Protein AF-A0A3D5ZDQ2-F1 (afdb_monomer_lite)

Secondary structure (DSSP, 8-state):
------------------PPP-SSSTTS--BSS---STT-GGGBTTEESTT-SS--PEEEETT--TTSBSSB-SSEE---SSSSEEEE--SSPSTT------EEEE-SSPPPTT-EEEEEEEE---EE-TT-S----BSSEEEEEESS-----TTSPP----SEE-SSPB--SSPEEEEEEEE-SS---EEEEEE---

pLDDT: mean 91.72, std 12.57, range [41.72, 98.81]

Radius of gyration: 21.07 Å; chains: 1; bounding box: 60×60×70 Å

Sequence (198 aa):
MKTTLLILVAIFSTLIGFGQNLIPNPSFELYSALPNDLGQFALCDQWTNCSSSDSDPDFYHTNASLLGDLPITSVAEVFPYSGNALMGFVAAGKNGSNYREYLSVKLSSPTIPGSKYNVSFNITNGEVYNYSLSGLGVSQLGVCLSNTQLTQTSNEPISATPYFESFEVIYDKGWEKVSFSFIANSSLEWLTLGVFND

Structure (mmCIF, N/CA/C/O backbone):
data_AF-A0A3D5ZDQ2-F1
#
_entry.id   AF-A0A3D5ZDQ2-F1
#
loop_
_atom_site.group_PDB
_atom_site.id
_atom_site.type_symbol
_atom_site.label_atom_id
_atom_site.label_alt_id
_atom_site.label_comp_id
_atom_site.label_asym_id
_atom_site.label_entity_id
_atom_site.label_seq_id
_atom_site.pdbx_PDB_ins_code
_atom_site.Cartn_x
_atom_site.Cartn_y
_atom_site.Cartn_z
_atom_site.occupancy
_atom_site.B_iso_or_equiv
_atom_site.auth_seq_id
_atom_site.auth_comp_id
_atom_site.auth_asym_id
_atom_site.auth_atom_id
_atom_site.pdbx_PDB_model_num
ATOM 1 N N . MET A 1 1 ? -37.728 -40.937 50.884 1.00 48.47 1 MET A N 1
ATOM 2 C CA . MET A 1 1 ? -37.556 -39.735 50.037 1.00 48.47 1 MET A CA 1
ATOM 3 C C . MET A 1 1 ? -36.169 -39.819 49.424 1.00 48.47 1 MET A C 1
ATOM 5 O O . MET A 1 1 ? -35.220 -39.977 50.178 1.00 48.47 1 MET A O 1
ATOM 9 N N . LYS A 1 2 ? -36.051 -39.873 48.092 1.00 41.72 2 LYS A N 1
ATOM 10 C CA . LYS A 1 2 ? -34.755 -39.977 47.403 1.00 41.72 2 LYS A CA 1
ATOM 11 C C . LYS A 1 2 ? -34.319 -38.567 47.007 1.00 41.72 2 LYS A C 1
ATOM 13 O O . LYS A 1 2 ? -35.023 -37.920 46.240 1.00 41.72 2 LYS A O 1
ATOM 18 N N . THR A 1 3 ? -33.214 -38.093 47.569 1.00 49.41 3 THR A N 1
ATOM 19 C CA . THR A 1 3 ? -32.635 -36.782 47.259 1.00 49.41 3 THR A CA 1
ATOM 20 C C . THR A 1 3 ? -31.614 -36.977 46.144 1.00 49.41 3 THR A C 1
ATOM 22 O O . THR A 1 3 ? -30.586 -37.614 46.361 1.00 49.41 3 THR A O 1
ATOM 25 N N . THR A 1 4 ? -31.912 -36.493 44.940 1.00 60.75 4 THR A N 1
ATOM 26 C CA . THR A 1 4 ? -30.997 -36.579 43.793 1.00 60.75 4 THR A CA 1
ATOM 27 C C . THR A 1 4 ? -30.163 -35.303 43.730 1.00 60.75 4 THR A C 1
ATOM 29 O O . THR A 1 4 ? -30.718 -34.214 43.600 1.00 60.75 4 THR A O 1
ATOM 32 N N . LEU A 1 5 ? -28.839 -35.433 43.835 1.00 53.88 5 LEU A N 1
ATOM 33 C CA . LEU A 1 5 ? -27.886 -34.330 43.705 1.00 53.88 5 LEU A CA 1
ATOM 34 C C . LEU A 1 5 ? -27.500 -34.167 42.226 1.00 53.88 5 LEU A C 1
ATOM 36 O O . LEU A 1 5 ? -26.962 -35.097 41.628 1.00 53.88 5 LEU A O 1
ATOM 40 N N . LEU A 1 6 ? -27.786 -33.003 41.639 1.00 56.19 6 LEU A N 1
ATOM 41 C CA . LEU A 1 6 ? -27.423 -32.672 40.260 1.00 56.19 6 LEU A CA 1
ATOM 42 C C . LEU A 1 6 ? -26.081 -31.921 40.262 1.00 56.19 6 LEU A C 1
ATOM 44 O O . LEU A 1 6 ? -25.999 -30.809 40.778 1.00 56.19 6 LEU A O 1
ATOM 48 N N . ILE A 1 7 ? -25.029 -32.521 39.703 1.00 63.62 7 ILE A N 1
ATOM 49 C CA . ILE A 1 7 ? -23.739 -31.850 39.489 1.00 63.62 7 ILE A CA 1
ATOM 50 C C . ILE A 1 7 ? -23.764 -31.238 38.088 1.00 63.62 7 ILE A C 1
ATOM 52 O O . ILE A 1 7 ? -23.785 -31.958 37.091 1.00 63.62 7 ILE A O 1
ATOM 56 N N . LEU A 1 8 ? -23.775 -29.906 38.015 1.00 59.66 8 LEU A N 1
ATOM 57 C CA . LEU A 1 8 ? -23.610 -29.170 36.765 1.00 59.66 8 LEU A CA 1
ATOM 58 C C . LEU A 1 8 ? -22.116 -29.179 36.403 1.00 59.66 8 LEU A C 1
ATOM 60 O O . LEU A 1 8 ? -21.320 -28.443 36.984 1.00 59.66 8 LEU A O 1
ATOM 64 N N . VAL A 1 9 ? -21.714 -30.047 35.475 1.00 60.41 9 VAL A N 1
ATOM 65 C CA . VAL A 1 9 ? -20.352 -30.042 34.925 1.00 60.41 9 VAL A CA 1
ATOM 66 C C . VAL A 1 9 ? -20.264 -28.904 33.908 1.00 60.41 9 VAL A C 1
ATOM 68 O O . VAL A 1 9 ? -20.755 -29.023 32.788 1.00 60.41 9 VAL A O 1
ATOM 71 N N . ALA A 1 10 ? -19.665 -27.781 34.305 1.00 60.72 10 ALA A N 1
ATOM 72 C CA . ALA A 1 10 ? -19.329 -26.697 33.389 1.00 60.72 10 ALA A CA 1
ATOM 73 C C . ALA A 1 10 ? -18.101 -27.106 32.561 1.00 60.72 10 ALA A C 1
ATOM 75 O O . ALA A 1 10 ? -16.968 -27.073 33.040 1.00 60.72 10 ALA A O 1
ATOM 76 N N . ILE A 1 11 ? -18.332 -27.528 31.318 1.00 56.72 11 ILE A N 1
ATOM 77 C CA . ILE A 1 11 ? -17.269 -27.789 30.346 1.00 56.72 11 ILE A CA 1
ATOM 78 C C . ILE A 1 11 ? -16.742 -26.428 29.879 1.00 56.72 11 ILE A C 1
ATOM 80 O O . ILE A 1 11 ? -17.329 -25.791 29.008 1.00 56.72 11 ILE A O 1
ATOM 84 N N . PHE A 1 12 ? -15.640 -25.962 30.470 1.00 55.62 12 PHE A N 1
ATOM 85 C CA . PHE A 1 12 ? -14.870 -24.846 29.921 1.00 55.62 12 PHE A CA 1
ATOM 86 C C . PHE A 1 12 ? -14.108 -25.345 28.689 1.00 55.62 12 PHE A C 1
ATOM 88 O O . PHE A 1 12 ? -12.962 -25.780 28.773 1.00 55.62 12 PHE A O 1
ATOM 95 N N . SER A 1 13 ? -14.760 -25.319 27.527 1.00 53.47 13 SER A N 1
ATOM 96 C CA . SER A 1 13 ? -14.070 -25.466 26.250 1.00 53.47 13 SER A CA 1
ATOM 97 C C . SER A 1 13 ? -13.231 -24.211 26.013 1.00 53.47 13 SER A C 1
ATOM 99 O O . SER A 1 13 ? -13.772 -23.149 25.703 1.00 53.47 13 SER A O 1
ATOM 101 N N . THR A 1 14 ? -11.911 -24.315 26.157 1.00 51.81 14 THR A N 1
ATOM 102 C CA . THR A 1 14 ? -10.983 -23.301 25.647 1.00 51.81 14 THR A CA 1
ATOM 103 C C . THR A 1 14 ? -11.070 -23.312 24.123 1.00 51.81 14 THR A C 1
ATOM 105 O O . THR A 1 14 ? -10.395 -24.096 23.456 1.00 51.81 14 THR A O 1
ATOM 108 N N . LEU A 1 15 ? -11.950 -22.483 23.563 1.00 52.59 15 LEU A N 1
ATOM 109 C CA . LEU A 1 15 ? -11.980 -22.207 22.133 1.00 52.59 15 LEU A CA 1
ATOM 110 C C . LEU A 1 15 ? -10.695 -21.451 21.794 1.00 52.59 15 LEU A C 1
ATOM 112 O O . LEU A 1 15 ? -10.588 -20.249 22.030 1.00 52.59 15 LEU A O 1
ATOM 116 N N . ILE A 1 16 ? -9.703 -22.163 21.263 1.00 53.31 16 ILE A N 1
ATOM 117 C CA . ILE A 1 16 ? -8.589 -21.529 20.561 1.00 53.31 16 ILE A CA 1
ATOM 118 C C . ILE A 1 16 ? -9.182 -21.019 19.246 1.00 53.31 16 ILE A C 1
ATOM 120 O O . ILE A 1 16 ? -9.290 -21.752 18.267 1.00 53.31 16 ILE A O 1
ATOM 124 N N . GLY A 1 17 ? -9.680 -19.784 19.261 1.00 52.91 17 GLY A N 1
ATOM 125 C CA . GLY A 1 17 ? -10.165 -19.122 18.061 1.00 52.91 17 GLY A CA 1
ATOM 126 C C . GLY A 1 17 ? -8.980 -18.751 17.178 1.00 52.91 17 GLY A C 1
ATOM 127 O O . GLY A 1 17 ? -8.193 -17.880 17.541 1.00 52.91 17 GLY A O 1
ATOM 128 N N . PHE A 1 18 ? -8.852 -19.389 16.015 1.00 59.25 18 PHE A N 1
ATOM 129 C CA . PHE A 1 18 ? -8.037 -18.836 14.939 1.00 59.25 18 PHE A CA 1
ATOM 130 C C . PHE A 1 18 ? -8.755 -17.587 14.424 1.00 59.25 18 PHE A C 1
ATOM 132 O O . PHE A 1 18 ? -9.838 -17.681 13.846 1.00 59.25 18 PHE A O 1
ATOM 139 N N . GLY A 1 19 ? -8.194 -16.409 14.696 1.00 66.19 19 GLY A N 1
ATOM 140 C CA . GLY A 1 19 ? -8.704 -15.166 14.127 1.00 66.19 19 GLY A CA 1
ATOM 141 C C . GLY A 1 19 ? -8.610 -15.217 12.602 1.00 66.19 19 GLY A C 1
ATOM 142 O O . GLY A 1 19 ? -7.575 -15.606 12.062 1.00 66.19 19 GLY A O 1
ATOM 143 N N . GLN A 1 20 ? -9.689 -14.847 11.912 1.00 83.62 20 GLN A N 1
ATOM 144 C CA . GLN A 1 20 ? -9.670 -14.684 10.458 1.00 83.62 20 GLN A CA 1
ATOM 145 C C . GLN A 1 20 ? -8.813 -13.464 10.104 1.00 83.62 20 GLN A C 1
ATOM 147 O O . GLN A 1 20 ? -8.843 -12.460 10.821 1.00 83.62 20 GLN A O 1
ATOM 152 N N . ASN A 1 21 ? -8.044 -13.546 9.014 1.00 93.44 21 ASN A N 1
ATOM 153 C CA . ASN A 1 21 ? -7.336 -12.376 8.506 1.00 93.44 21 ASN A CA 1
ATOM 154 C C . ASN A 1 21 ? -8.372 -11.343 8.049 1.00 93.44 21 ASN A C 1
ATOM 156 O O . ASN A 1 21 ? -9.194 -11.641 7.185 1.00 93.44 21 ASN A O 1
ATOM 160 N N . LEU A 1 22 ? -8.339 -10.157 8.655 1.00 97.19 22 LEU A N 1
ATOM 161 C CA . LEU A 1 22 ? -9.263 -9.076 8.323 1.00 97.19 22 LEU A CA 1
ATOM 162 C C . LEU A 1 22 ? -8.831 -8.286 7.086 1.00 97.19 22 LEU A C 1
ATOM 164 O O . LEU A 1 22 ? -9.624 -7.495 6.586 1.00 97.19 22 LEU A O 1
ATOM 168 N N . ILE A 1 23 ? -7.598 -8.474 6.608 1.00 97.88 23 ILE A N 1
ATOM 169 C CA . ILE A 1 23 ? -7.097 -7.839 5.391 1.00 97.88 23 ILE A CA 1
ATOM 170 C C . ILE A 1 23 ? -7.548 -8.669 4.191 1.00 97.88 23 ILE A C 1
ATOM 172 O O . ILE A 1 23 ? -7.076 -9.801 4.026 1.00 97.88 23 ILE A O 1
ATOM 176 N N . PRO A 1 24 ? -8.457 -8.147 3.356 1.00 97.75 24 PRO A N 1
ATOM 177 C CA . PRO A 1 24 ? -8.789 -8.793 2.104 1.00 97.75 24 PRO A CA 1
ATOM 178 C C . PRO A 1 24 ? -7.654 -8.568 1.089 1.00 97.75 24 PRO A C 1
ATOM 180 O O . PRO A 1 24 ? -6.899 -7.604 1.198 1.00 97.75 24 PRO A O 1
ATOM 183 N N . ASN A 1 25 ? -7.501 -9.496 0.141 1.00 98.06 25 ASN A N 1
ATOM 184 C CA . ASN A 1 25 ? -6.421 -9.492 -0.855 1.00 98.06 25 ASN A CA 1
ATOM 185 C C . ASN A 1 25 ? -5.021 -9.145 -0.279 1.00 98.06 25 ASN A C 1
ATOM 187 O O . ASN A 1 25 ? -4.357 -8.228 -0.765 1.00 98.06 25 ASN A O 1
ATOM 191 N N . PRO A 1 26 ? -4.549 -9.842 0.778 1.00 97.38 26 PRO A N 1
ATOM 192 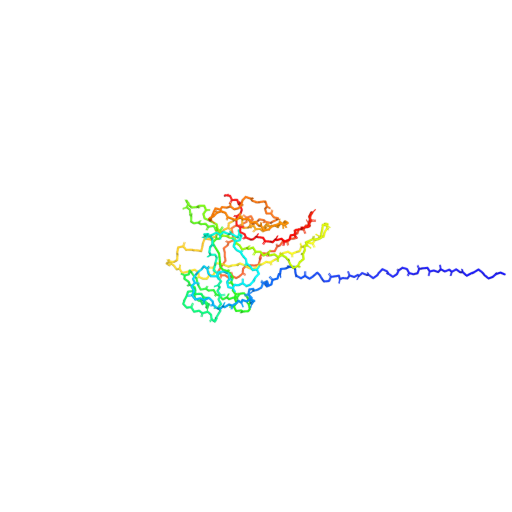C CA . PRO A 1 26 ? -3.356 -9.437 1.532 1.00 97.38 26 PRO A CA 1
ATOM 193 C C . PRO A 1 26 ? -2.035 -9.603 0.764 1.00 97.38 26 PRO A C 1
ATOM 195 O O . PRO A 1 26 ? -1.006 -9.125 1.230 1.00 97.38 26 PRO A O 1
ATOM 198 N N . SER A 1 27 ? -2.053 -10.313 -0.367 1.00 97.75 27 SER A N 1
ATOM 199 C CA . SER A 1 27 ? -0.905 -10.526 -1.254 1.00 97.75 27 SER A CA 1
ATOM 200 C C . SER A 1 27 ? -1.094 -9.897 -2.637 1.00 97.75 27 SER A C 1
ATOM 202 O O . SER A 1 27 ? -0.304 -10.182 -3.524 1.00 97.75 27 SER A O 1
ATOM 204 N N . PHE A 1 28 ? -2.133 -9.074 -2.831 1.00 98.62 28 PHE A N 1
ATOM 205 C CA . PHE A 1 28 ? -2.390 -8.335 -4.078 1.00 98.62 28 PHE A CA 1
ATOM 206 C C . PHE A 1 28 ? -2.663 -9.203 -5.326 1.00 98.62 28 PHE A C 1
ATOM 208 O O . PHE A 1 28 ? -2.586 -8.727 -6.452 1.00 98.62 28 PHE A O 1
ATOM 215 N N . GLU A 1 29 ? -3.013 -10.478 -5.145 1.00 98.69 29 GLU A N 1
ATOM 216 C CA . GLU A 1 29 ? -3.236 -11.430 -6.246 1.00 98.69 29 GLU A CA 1
ATOM 217 C C . GLU A 1 29 ? -4.638 -11.333 -6.866 1.00 98.69 29 GLU A C 1
ATOM 219 O O . GLU A 1 29 ? -4.894 -11.930 -7.910 1.00 98.69 29 GLU A O 1
ATOM 224 N N . LEU A 1 30 ? -5.569 -10.620 -6.226 1.00 98.56 30 LEU A N 1
ATOM 225 C CA . LEU A 1 30 ? -6.868 -10.298 -6.811 1.00 98.56 30 LEU A CA 1
ATOM 226 C C . LEU A 1 30 ? -6.770 -8.961 -7.557 1.00 98.56 30 LEU A C 1
ATOM 228 O O . LEU A 1 30 ? -6.500 -7.926 -6.948 1.00 98.56 30 LEU A O 1
ATOM 232 N N . TYR A 1 31 ? -6.982 -8.995 -8.869 1.00 98.62 31 TYR A N 1
ATOM 233 C CA . TYR A 1 31 ? -6.860 -7.838 -9.750 1.00 98.62 31 TYR A CA 1
ATOM 234 C C . TYR A 1 31 ? -7.827 -7.931 -10.933 1.00 98.62 31 TYR A C 1
ATOM 236 O O . TYR A 1 31 ? -8.259 -9.017 -11.331 1.00 98.62 31 TYR A O 1
ATOM 244 N N . SER A 1 32 ? -8.127 -6.779 -11.530 1.00 98.50 32 SER A N 1
ATOM 245 C CA . SER A 1 32 ? -9.049 -6.647 -12.664 1.00 98.50 32 SER A CA 1
ATOM 246 C C . SER A 1 32 ? -8.355 -6.684 -14.031 1.00 98.50 32 SER A C 1
ATOM 248 O O . SER A 1 32 ? -8.956 -7.119 -15.016 1.00 98.50 32 SER A O 1
ATOM 250 N N . ALA A 1 33 ? -7.088 -6.269 -14.102 1.00 98.44 33 ALA A N 1
ATOM 251 C CA . ALA A 1 33 ? -6.231 -6.385 -15.281 1.00 98.44 33 ALA A CA 1
ATOM 252 C C . ALA A 1 33 ? -4.744 -6.378 -14.889 1.00 98.44 33 ALA A C 1
ATOM 254 O O . ALA A 1 33 ? -4.387 -6.015 -13.770 1.00 98.44 33 ALA A O 1
ATOM 255 N N . LEU A 1 34 ? -3.880 -6.773 -15.825 1.00 98.50 34 LEU A N 1
ATOM 256 C CA . LEU A 1 34 ? -2.431 -6.680 -15.659 1.00 98.50 34 LEU A CA 1
ATOM 257 C C . LEU A 1 34 ? -1.954 -5.259 -15.998 1.00 98.50 34 LEU A C 1
ATOM 259 O O . LEU A 1 34 ? -2.372 -4.733 -17.036 1.00 98.50 34 LEU A O 1
ATOM 263 N N . PRO A 1 35 ? -1.087 -4.651 -15.169 1.00 98.06 35 PRO A N 1
ATOM 264 C CA . PRO A 1 35 ? -0.587 -3.309 -15.415 1.00 98.06 35 PRO A CA 1
ATOM 265 C C . PRO A 1 35 ? 0.326 -3.264 -16.646 1.00 98.06 35 PRO A C 1
ATOM 267 O O . PRO A 1 35 ? 0.980 -4.240 -17.028 1.00 98.06 35 PRO A O 1
ATOM 270 N N . ASN A 1 36 ? 0.344 -2.114 -17.302 1.00 96.81 36 ASN A N 1
ATOM 271 C CA . ASN A 1 36 ? 1.228 -1.808 -18.422 1.00 96.81 36 ASN A CA 1
ATOM 272 C C . ASN A 1 36 ? 1.877 -0.421 -18.312 1.00 96.81 36 ASN A C 1
ATOM 274 O O . ASN A 1 36 ? 2.570 -0.001 -19.234 1.00 96.81 36 ASN A O 1
ATOM 278 N N . ASP A 1 37 ? 1.654 0.283 -17.207 1.00 96.94 37 ASP A N 1
ATOM 279 C CA . ASP A 1 37 ? 2.244 1.581 -16.907 1.00 96.94 37 ASP A CA 1
ATOM 280 C C . ASP A 1 37 ? 2.348 1.755 -15.384 1.00 96.94 37 ASP A C 1
ATOM 282 O O . ASP A 1 37 ? 1.763 0.976 -14.624 1.00 96.94 37 ASP A O 1
ATOM 286 N N . LEU A 1 38 ? 3.078 2.780 -14.952 1.00 95.75 38 LEU A N 1
ATOM 287 C CA . LEU A 1 38 ? 3.139 3.207 -13.554 1.00 95.75 38 LEU A CA 1
ATOM 288 C C . LEU A 1 38 ? 1.814 3.856 -13.120 1.00 95.75 38 LEU A C 1
ATOM 290 O O . LEU A 1 38 ? 0.985 4.246 -13.946 1.00 95.75 38 LEU A O 1
ATOM 294 N N . GLY A 1 39 ? 1.584 3.945 -11.814 1.00 97.19 39 GLY A N 1
ATOM 295 C CA . GLY A 1 39 ? 0.412 4.595 -11.229 1.00 97.19 39 GLY A CA 1
ATOM 296 C C . GLY A 1 39 ? -0.897 3.816 -11.345 1.00 97.19 39 GLY A C 1
ATOM 297 O O . GLY A 1 39 ? -1.975 4.329 -11.040 1.00 97.19 39 GLY A O 1
ATOM 298 N N . GLN A 1 40 ? -0.845 2.560 -11.791 1.00 98.12 40 GLN A N 1
ATOM 299 C CA . GLN A 1 40 ? -2.027 1.736 -12.050 1.00 98.12 40 GLN A CA 1
ATOM 300 C C . GLN A 1 40 ? -2.514 0.945 -10.818 1.00 98.12 40 GLN A C 1
ATOM 302 O O . GLN A 1 40 ? -3.077 -0.143 -10.970 1.00 98.12 40 GLN A O 1
ATOM 307 N N . PHE A 1 41 ? -2.359 1.479 -9.594 1.00 98.25 41 PHE A N 1
ATOM 308 C CA . PHE A 1 41 ? -2.805 0.820 -8.350 1.00 98.25 41 PHE A CA 1
ATOM 309 C C . PHE A 1 41 ? -4.254 0.325 -8.394 1.00 98.25 41 PHE A C 1
ATOM 311 O O . PHE A 1 41 ? -4.567 -0.713 -7.818 1.00 98.25 41 PHE A O 1
ATOM 318 N N . ALA A 1 42 ? -5.140 1.059 -9.075 1.00 98.12 42 ALA A N 1
ATOM 319 C CA . ALA A 1 42 ? -6.570 0.767 -9.128 1.00 98.12 42 ALA A CA 1
ATOM 320 C C . ALA A 1 42 ? -6.905 -0.547 -9.861 1.00 98.12 42 ALA A C 1
ATOM 322 O O . ALA A 1 42 ? -8.050 -0.993 -9.815 1.00 98.12 42 ALA A O 1
ATOM 323 N N . LEU A 1 43 ? -5.927 -1.169 -10.534 1.00 98.56 43 LEU A N 1
ATOM 324 C CA . LEU A 1 43 ? -6.073 -2.509 -11.100 1.00 98.56 43 LEU A CA 1
ATOM 325 C C . LEU A 1 43 ? -6.032 -3.610 -10.030 1.00 98.56 43 LEU A C 1
ATOM 327 O O . LEU A 1 43 ? -6.590 -4.681 -10.269 1.00 98.56 43 LEU A O 1
ATOM 331 N N . CYS A 1 44 ? -5.414 -3.353 -8.873 1.00 98.56 44 CYS A N 1
ATOM 332 C CA . CYS A 1 44 ? -5.413 -4.247 -7.718 1.00 98.56 44 CYS A CA 1
ATOM 333 C C . CYS A 1 44 ? -6.716 -4.085 -6.928 1.00 98.56 44 CYS A C 1
ATOM 335 O O . CYS A 1 44 ? -7.017 -3.014 -6.395 1.00 98.56 44 CYS A O 1
ATOM 337 N N . ASP A 1 45 ? -7.501 -5.155 -6.829 1.00 98.50 45 ASP A N 1
ATOM 338 C CA . ASP A 1 45 ? -8.812 -5.079 -6.200 1.00 98.50 45 ASP A CA 1
ATOM 339 C C . ASP A 1 45 ? -8.682 -4.857 -4.684 1.00 98.50 45 ASP A C 1
ATOM 341 O O . ASP A 1 45 ? -7.818 -5.429 -4.012 1.00 98.50 45 ASP A O 1
ATOM 345 N N . GLN A 1 46 ? -9.629 -4.091 -4.129 1.00 98.06 46 GLN A N 1
ATOM 346 C CA . GLN A 1 46 ? -9.825 -3.826 -2.690 1.00 98.06 46 GLN A CA 1
ATOM 347 C C . GLN A 1 46 ? -8.817 -2.867 -2.038 1.00 98.06 46 GLN A C 1
ATOM 349 O O . GLN A 1 46 ? -9.083 -2.390 -0.931 1.00 98.06 46 GLN A O 1
ATOM 354 N N . TRP A 1 47 ? -7.724 -2.539 -2.724 1.00 98.56 47 TRP A N 1
ATOM 355 C CA . TRP A 1 47 ? -6.742 -1.547 -2.291 1.00 98.56 47 TRP A CA 1
ATOM 356 C C . TRP A 1 47 ? -6.999 -0.183 -2.941 1.00 98.56 47 TRP A C 1
ATOM 358 O O . TRP A 1 47 ? -7.577 -0.074 -4.019 1.00 98.56 47 TRP A O 1
ATOM 368 N N . THR A 1 48 ? -6.619 0.891 -2.254 1.00 98.44 48 THR A N 1
ATOM 369 C CA . THR A 1 48 ? -6.858 2.274 -2.688 1.00 98.44 48 THR A CA 1
ATOM 370 C C . THR A 1 48 ? -5.769 3.211 -2.167 1.00 98.44 48 THR A C 1
ATOM 372 O O . THR A 1 48 ? -5.123 2.933 -1.159 1.00 98.44 48 THR A O 1
ATOM 375 N N . ASN A 1 49 ? -5.592 4.348 -2.834 1.00 98.12 49 ASN A N 1
ATOM 376 C CA . ASN A 1 49 ? -4.618 5.405 -2.553 1.00 98.12 49 ASN A CA 1
ATOM 377 C C . ASN A 1 49 ? -5.161 6.500 -1.603 1.00 98.12 49 ASN A C 1
ATOM 379 O O . ASN A 1 49 ? -4.873 7.684 -1.767 1.00 98.12 49 ASN A O 1
ATOM 383 N N . CYS A 1 50 ? -6.034 6.144 -0.653 1.00 97.94 50 CYS A N 1
ATOM 384 C CA . CYS A 1 50 ? -6.739 7.120 0.198 1.00 97.94 50 CYS A CA 1
ATOM 385 C C . CYS A 1 50 ? -7.550 8.170 -0.590 1.00 97.94 50 CYS A C 1
ATOM 387 O O . CYS A 1 50 ? -7.622 9.331 -0.187 1.00 97.94 50 CYS A O 1
ATOM 389 N N . SER A 1 51 ? -8.166 7.776 -1.709 1.00 96.50 51 SER A N 1
ATOM 390 C CA . SER A 1 51 ? -9.037 8.643 -2.522 1.00 96.50 51 SER A CA 1
ATOM 391 C C . SER A 1 51 ? -8.369 9.928 -3.035 1.00 96.50 51 SER A C 1
ATOM 393 O O . SER A 1 51 ? -9.065 10.907 -3.309 1.00 96.50 51 SER A O 1
ATOM 395 N N . SER A 1 52 ? -7.040 9.944 -3.161 1.00 97.50 52 SER A N 1
ATOM 396 C CA . SER A 1 52 ? -6.334 11.070 -3.775 1.00 97.50 52 SER A CA 1
ATOM 397 C C . SER A 1 52 ? -6.518 11.074 -5.294 1.00 97.50 52 SER A C 1
ATOM 399 O O . SER A 1 52 ? -6.597 10.021 -5.929 1.00 97.50 52 SER A O 1
ATOM 401 N N . SER A 1 53 ? -6.573 12.271 -5.877 1.00 95.94 53 SER A N 1
ATOM 402 C CA . SER A 1 53 ? -6.543 12.490 -7.327 1.00 95.94 53 SER A CA 1
ATOM 403 C C . SER A 1 53 ? -5.139 12.464 -7.929 1.00 95.94 53 SER A C 1
ATOM 405 O O . SER A 1 53 ? -5.027 12.319 -9.141 1.00 95.94 53 SER A O 1
ATOM 407 N N . ASP A 1 54 ? -4.100 12.635 -7.106 1.00 96.56 54 ASP A N 1
ATOM 408 C CA . ASP A 1 54 ? -2.719 12.867 -7.558 1.00 96.56 54 ASP A CA 1
ATOM 409 C C . ASP A 1 54 ? -1.722 11.824 -7.020 1.00 96.56 54 ASP A C 1
ATOM 411 O O . ASP A 1 54 ? -0.589 11.763 -7.478 1.00 96.56 54 ASP A O 1
ATOM 415 N N . SER A 1 55 ? -2.121 11.022 -6.028 1.00 96.81 55 SER A N 1
ATOM 416 C CA . SER A 1 55 ? -1.340 9.890 -5.512 1.00 96.81 55 SER A CA 1
ATOM 417 C C . SER A 1 55 ? -1.514 8.699 -6.435 1.00 96.81 55 SER A C 1
ATOM 419 O O . SER A 1 55 ? -2.645 8.276 -6.684 1.00 96.81 55 SER A O 1
ATOM 421 N N . ASP A 1 56 ? -0.421 8.151 -6.933 1.00 96.44 56 ASP A N 1
ATOM 422 C CA . ASP A 1 56 ? -0.411 7.124 -7.956 1.00 96.44 56 ASP A CA 1
ATOM 423 C C . ASP A 1 56 ? 0.539 5.979 -7.583 1.00 96.44 56 ASP A C 1
ATOM 425 O O . ASP A 1 56 ? 1.500 5.716 -8.302 1.00 96.44 56 ASP A O 1
ATOM 429 N N . PRO A 1 57 ? 0.234 5.218 -6.504 1.00 97.88 57 PRO A N 1
ATOM 430 C CA . PRO A 1 57 ? 0.983 4.010 -6.213 1.00 97.88 57 PRO A CA 1
ATOM 431 C C . PRO A 1 57 ? 0.994 3.054 -7.409 1.00 97.88 57 PRO A C 1
ATOM 433 O O . PRO A 1 57 ? 0.087 3.017 -8.251 1.00 97.88 57 PRO A O 1
ATOM 436 N N . ASP A 1 58 ? 2.001 2.201 -7.434 1.00 97.88 58 ASP A N 1
ATOM 437 C CA . ASP A 1 58 ? 2.203 1.255 -8.512 1.00 97.88 58 ASP A CA 1
ATOM 438 C C . ASP A 1 58 ? 1.683 -0.125 -8.125 1.00 97.88 58 ASP A C 1
ATOM 440 O O . ASP A 1 58 ? 2.000 -0.657 -7.058 1.00 97.88 58 ASP A O 1
ATOM 444 N N . PHE A 1 59 ? 0.937 -0.749 -9.030 1.00 98.56 59 PHE A N 1
ATOM 445 C CA . PHE A 1 59 ? 0.698 -2.185 -8.984 1.00 98.56 59 PHE A CA 1
ATOM 446 C C . PHE A 1 59 ? 1.661 -2.869 -9.951 1.00 98.56 59 PHE A C 1
ATOM 448 O O . PHE A 1 59 ? 1.735 -2.480 -11.115 1.00 98.56 59 PHE A O 1
ATOM 455 N N . TYR A 1 60 ? 2.371 -3.894 -9.482 1.00 98.62 60 TYR A N 1
ATOM 456 C CA . TYR A 1 60 ? 3.315 -4.666 -10.287 1.00 98.62 60 TYR A CA 1
ATOM 457 C C . TYR A 1 60 ? 2.926 -6.145 -10.318 1.00 98.62 60 TYR A C 1
ATOM 459 O O . TYR A 1 60 ? 2.435 -6.685 -9.323 1.00 98.62 60 TYR A O 1
ATOM 467 N N . HIS A 1 61 ? 3.193 -6.828 -11.437 1.00 98.56 61 HIS A N 1
ATOM 468 C CA . HIS A 1 61 ? 2.943 -8.268 -11.572 1.00 98.56 61 HIS A CA 1
ATOM 469 C C . HIS A 1 61 ? 3.959 -8.949 -12.501 1.00 98.56 61 HIS A C 1
ATOM 471 O O . HIS A 1 61 ? 4.347 -8.410 -13.530 1.00 98.56 61 HIS A O 1
ATOM 477 N N . THR A 1 62 ? 4.320 -10.205 -12.236 1.00 98.44 62 THR A N 1
ATOM 478 C CA . THR A 1 62 ? 5.216 -11.018 -13.099 1.00 98.44 62 THR A CA 1
ATOM 479 C C . THR A 1 62 ? 4.706 -11.281 -14.528 1.00 98.44 62 THR A C 1
ATOM 481 O O . THR A 1 62 ? 5.457 -11.768 -15.368 1.00 98.44 62 THR A O 1
ATOM 484 N N . ASN A 1 63 ? 3.435 -10.989 -14.822 1.00 97.94 63 ASN A N 1
ATOM 485 C CA . ASN A 1 63 ? 2.803 -11.164 -16.134 1.00 97.94 63 ASN A CA 1
ATOM 486 C C . ASN A 1 63 ? 2.400 -9.824 -16.762 1.00 97.94 63 ASN A C 1
ATOM 488 O O . ASN A 1 63 ? 1.797 -9.816 -17.834 1.00 97.94 63 ASN A O 1
ATOM 492 N N . ALA A 1 64 ? 2.691 -8.712 -16.087 1.00 97.81 64 ALA A N 1
ATOM 493 C CA . ALA A 1 64 ? 2.480 -7.377 -16.612 1.00 97.81 64 ALA A CA 1
ATOM 494 C C . ALA A 1 64 ? 3.432 -7.084 -17.781 1.00 97.81 64 ALA A C 1
ATOM 496 O O . ALA A 1 64 ? 4.161 -7.954 -18.264 1.00 97.81 64 ALA A O 1
ATOM 497 N N . SER A 1 65 ? 3.386 -5.856 -18.282 1.00 94.69 65 SER A N 1
ATOM 498 C CA . SER A 1 65 ? 4.228 -5.426 -19.398 1.00 94.69 65 SER A CA 1
ATOM 499 C C . SER A 1 65 ? 4.761 -4.013 -19.186 1.00 94.69 65 SER A C 1
ATOM 501 O O . SER A 1 65 ? 4.250 -3.269 -18.351 1.00 94.69 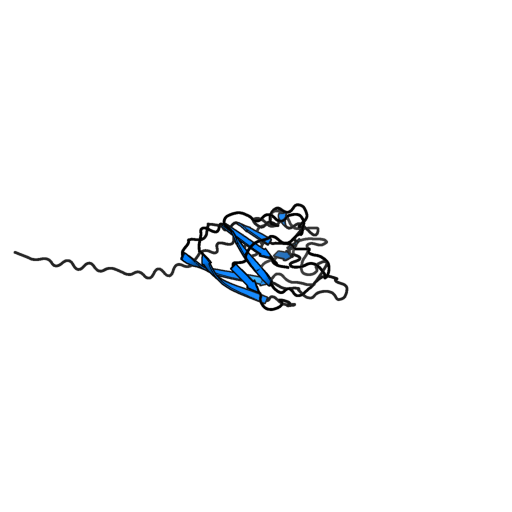65 SER A O 1
ATOM 503 N N . LEU A 1 66 ? 5.745 -3.633 -20.003 1.00 92.62 66 LEU A N 1
ATOM 504 C CA . LEU A 1 66 ? 6.318 -2.286 -20.078 1.00 92.62 66 LEU A CA 1
ATOM 505 C C . LEU A 1 66 ? 6.954 -1.804 -18.769 1.00 92.62 66 LEU A C 1
ATOM 507 O O . LEU A 1 66 ? 8.136 -2.045 -18.575 1.00 92.62 66 LEU A O 1
ATOM 511 N N . LEU A 1 67 ? 6.222 -1.041 -17.954 1.00 93.56 67 LEU A N 1
ATOM 512 C CA . LEU A 1 67 ? 6.731 -0.463 -16.707 1.00 93.56 67 LEU A CA 1
ATOM 513 C C . LEU A 1 67 ? 6.164 -1.148 -15.458 1.00 93.56 67 LEU A C 1
ATOM 515 O O . LEU A 1 67 ? 6.636 -0.863 -14.364 1.00 93.56 67 LEU A O 1
ATOM 519 N N . GLY A 1 68 ? 5.166 -2.025 -15.615 1.00 94.44 68 GLY A N 1
ATOM 520 C CA . GLY A 1 68 ? 4.508 -2.727 -14.508 1.00 94.44 68 GLY A CA 1
ATOM 521 C C . GLY A 1 68 ? 4.989 -4.166 -14.296 1.00 94.44 68 GLY A C 1
ATOM 522 O O . GLY A 1 68 ? 4.458 -4.858 -13.422 1.00 94.44 68 GLY A O 1
ATOM 523 N N . ASP A 1 69 ? 5.931 -4.659 -15.105 1.00 95.88 69 ASP A N 1
ATOM 524 C CA . ASP A 1 69 ? 6.436 -6.027 -15.008 1.00 95.88 69 ASP A CA 1
ATOM 525 C C . ASP A 1 69 ? 7.464 -6.220 -13.893 1.00 95.88 69 ASP A C 1
ATOM 527 O O . ASP A 1 69 ? 8.163 -5.314 -13.451 1.00 95.88 69 ASP A O 1
ATOM 531 N N . LEU A 1 70 ? 7.507 -7.453 -13.394 1.00 97.50 70 LEU A N 1
ATOM 532 C CA . LEU A 1 70 ? 8.481 -7.914 -12.413 1.00 97.50 70 LEU A CA 1
ATOM 533 C C . LEU A 1 70 ? 9.411 -8.942 -13.068 1.00 97.50 70 LEU A C 1
ATOM 535 O O . LEU A 1 70 ? 8.956 -9.726 -13.905 1.00 97.50 70 LEU A O 1
ATOM 539 N N . PRO A 1 71 ? 10.693 -9.004 -12.662 1.00 96.50 71 PRO A N 1
ATOM 540 C CA . PRO A 1 71 ? 11.263 -8.339 -11.487 1.00 96.50 71 PRO A CA 1
ATOM 541 C C . PRO A 1 71 ? 11.886 -6.962 -11.754 1.00 96.50 71 PRO A C 1
ATOM 543 O O . PRO A 1 71 ? 12.354 -6.325 -10.818 1.00 96.50 71 PRO A O 1
ATOM 546 N N . ILE A 1 72 ? 11.950 -6.510 -13.006 1.00 93.44 72 ILE A N 1
ATOM 547 C CA . ILE A 1 72 ? 12.648 -5.276 -13.385 1.00 93.44 72 ILE A CA 1
ATOM 548 C C . ILE A 1 72 ? 11.640 -4.134 -13.424 1.00 93.44 72 ILE A C 1
ATOM 550 O O . ILE A 1 72 ? 10.873 -4.023 -14.370 1.00 93.44 72 ILE A O 1
ATOM 554 N N . THR A 1 73 ? 11.677 -3.266 -12.418 1.00 91.62 73 THR A N 1
ATOM 555 C CA . THR A 1 73 ? 10.876 -2.033 -12.413 1.00 91.62 73 THR A CA 1
ATOM 556 C C . THR A 1 73 ? 11.692 -0.863 -12.968 1.00 91.62 73 THR A C 1
ATOM 558 O O . THR A 1 73 ? 12.877 -0.992 -13.276 1.00 91.62 73 THR A O 1
ATOM 561 N N . SER A 1 74 ? 11.096 0.326 -13.045 1.00 87.88 74 SER A N 1
ATOM 562 C CA . SER A 1 74 ? 11.822 1.555 -13.394 1.00 87.88 74 SER A CA 1
ATOM 563 C C . SER A 1 74 ? 12.837 2.000 -12.323 1.00 87.88 74 SER A C 1
ATOM 565 O O . SER A 1 74 ? 13.742 2.782 -12.626 1.00 87.88 74 SER A O 1
ATOM 567 N N . VAL A 1 75 ? 12.716 1.509 -11.080 1.00 90.50 75 VAL A N 1
ATOM 568 C CA . VAL A 1 75 ? 13.482 1.994 -9.916 1.00 90.50 75 VAL A CA 1
ATOM 569 C C . VAL A 1 75 ? 14.440 0.966 -9.311 1.00 90.50 75 VAL A C 1
ATOM 571 O O . VAL A 1 75 ? 15.488 1.360 -8.788 1.00 90.50 75 VAL A O 1
ATOM 574 N N . ALA A 1 76 ? 14.091 -0.320 -9.360 1.00 94.88 76 ALA A N 1
ATOM 575 C CA . ALA A 1 76 ? 14.812 -1.415 -8.713 1.00 94.88 76 ALA A CA 1
ATOM 576 C C . ALA A 1 76 ? 14.493 -2.777 -9.351 1.00 94.88 76 ALA A C 1
ATOM 578 O O . ALA A 1 76 ? 13.429 -2.965 -9.945 1.00 94.88 76 ALA A O 1
ATOM 579 N N . GLU A 1 77 ? 15.379 -3.752 -9.150 1.00 96.69 77 GLU A N 1
ATOM 580 C CA . GLU A 1 77 ? 15.046 -5.163 -9.352 1.00 96.69 77 GLU A CA 1
ATOM 581 C C . GLU A 1 77 ? 14.438 -5.744 -8.064 1.00 96.69 77 GLU A C 1
ATOM 583 O O . GLU A 1 77 ? 15.034 -5.653 -6.989 1.00 96.69 77 GLU A O 1
ATOM 588 N N . VAL A 1 78 ? 13.245 -6.333 -8.151 1.00 97.00 78 VAL A N 1
ATOM 589 C CA . VAL A 1 78 ? 12.520 -6.898 -7.006 1.00 97.00 78 VAL A CA 1
ATOM 590 C C . VAL A 1 78 ? 11.659 -8.089 -7.425 1.00 97.00 78 VAL A C 1
ATOM 592 O O . VAL A 1 78 ? 10.886 -8.029 -8.375 1.00 97.00 78 VAL A O 1
ATOM 595 N N . PHE A 1 79 ? 11.756 -9.190 -6.681 1.00 97.44 79 PHE A N 1
ATOM 596 C CA . PHE A 1 79 ? 10.854 -10.334 -6.830 1.00 97.44 79 PHE A CA 1
ATOM 597 C C . PHE A 1 79 ? 9.707 -10.237 -5.813 1.00 97.44 79 PHE A C 1
ATOM 599 O O . PHE A 1 79 ? 9.970 -9.841 -4.671 1.00 97.44 79 PHE A O 1
ATOM 606 N N . PRO A 1 80 ? 8.467 -10.642 -6.163 1.00 97.62 80 PRO A N 1
ATOM 607 C CA . PRO A 1 80 ? 7.372 -10.724 -5.198 1.00 97.62 80 PRO A CA 1
ATOM 608 C C . PRO A 1 80 ? 7.765 -11.518 -3.951 1.00 97.62 80 PRO A C 1
ATOM 610 O O . PRO A 1 80 ? 8.393 -12.573 -4.052 1.00 97.62 80 PRO A O 1
ATOM 613 N N . TYR A 1 81 ? 7.348 -11.047 -2.773 1.00 98.00 81 TYR A N 1
ATOM 614 C CA . TYR A 1 81 ? 7.518 -11.803 -1.525 1.00 98.00 81 TYR A CA 1
ATOM 615 C C . TYR A 1 81 ? 6.824 -13.171 -1.597 1.00 98.00 81 TYR A C 1
ATOM 617 O O . TYR A 1 81 ? 7.315 -14.179 -1.087 1.00 98.00 81 TYR A O 1
ATOM 625 N N . SER A 1 82 ? 5.652 -13.190 -2.228 1.00 97.12 82 SER A N 1
ATOM 626 C CA . SER A 1 82 ? 4.818 -14.363 -2.455 1.00 97.12 82 SER A CA 1
ATOM 627 C C . SER A 1 82 ? 3.980 -14.150 -3.708 1.00 97.12 82 SER A C 1
ATOM 629 O O . SER A 1 82 ? 3.664 -13.007 -4.020 1.00 97.12 82 SER A O 1
ATOM 631 N N . GLY A 1 83 ? 3.556 -15.233 -4.361 1.00 97.88 83 GLY A N 1
ATOM 632 C CA . GLY A 1 83 ? 2.695 -15.132 -5.537 1.00 97.88 83 GLY A CA 1
ATOM 633 C C . GLY A 1 83 ? 3.401 -14.448 -6.706 1.00 97.88 83 GLY A C 1
ATOM 634 O O . GLY A 1 83 ? 4.554 -14.764 -7.003 1.00 97.88 83 GLY A O 1
ATOM 635 N N . ASN A 1 84 ? 2.691 -13.549 -7.375 1.00 98.56 84 ASN A N 1
ATOM 636 C CA . ASN A 1 84 ? 3.104 -12.884 -8.600 1.00 98.56 84 ASN A CA 1
ATOM 637 C C . ASN A 1 84 ? 3.021 -11.358 -8.535 1.00 98.56 84 ASN A C 1
ATOM 639 O O . ASN A 1 84 ? 3.498 -10.715 -9.471 1.00 98.56 84 ASN A O 1
ATOM 643 N N . ALA A 1 85 ? 2.430 -10.786 -7.486 1.00 98.56 85 ALA A N 1
ATOM 644 C CA . ALA A 1 85 ? 2.121 -9.366 -7.417 1.00 98.56 85 ALA A CA 1
ATOM 645 C C . ALA A 1 85 ? 2.708 -8.662 -6.183 1.00 98.56 85 ALA A C 1
ATOM 647 O O . ALA A 1 85 ? 2.991 -9.278 -5.153 1.00 98.56 85 ALA A O 1
ATOM 648 N N . LEU A 1 86 ? 2.892 -7.343 -6.290 1.00 98.25 86 LEU A N 1
ATOM 649 C CA . LEU A 1 86 ? 3.224 -6.451 -5.175 1.00 98.25 86 LEU A CA 1
ATOM 650 C C . LEU A 1 86 ? 2.737 -5.021 -5.451 1.00 98.25 86 LEU A C 1
ATOM 652 O O . LEU A 1 86 ? 2.491 -4.652 -6.599 1.00 98.25 86 LEU A O 1
ATOM 656 N N . MET A 1 87 ? 2.639 -4.217 -4.391 1.00 98.19 87 MET A N 1
ATOM 657 C CA . MET A 1 87 ? 2.390 -2.775 -4.476 1.00 98.19 87 MET A CA 1
ATOM 658 C C . MET A 1 87 ? 3.681 -1.994 -4.217 1.00 98.19 87 MET A C 1
ATOM 660 O O . MET A 1 87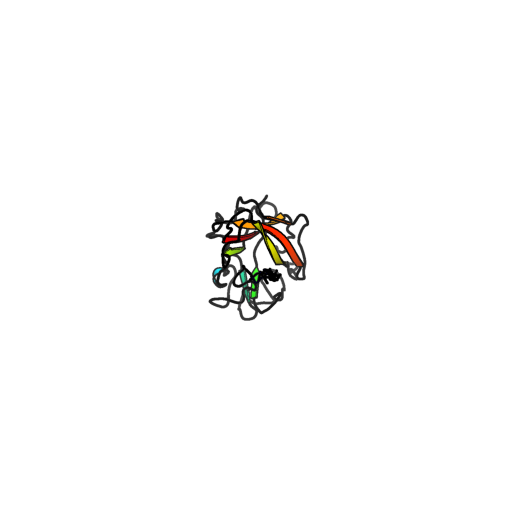 ? 4.376 -2.263 -3.235 1.00 98.19 87 MET A O 1
ATOM 664 N N . GLY A 1 88 ? 3.970 -1.015 -5.069 1.00 96.62 88 GLY A N 1
ATOM 665 C CA . GLY A 1 88 ? 4.986 0.012 -4.852 1.00 96.62 88 GLY A CA 1
ATOM 666 C C . GLY A 1 88 ? 4.334 1.340 -4.475 1.00 96.62 88 GLY A C 1
ATOM 667 O O . GLY A 1 88 ? 3.228 1.636 -4.913 1.00 96.62 88 GLY A O 1
ATOM 668 N N . PHE A 1 89 ? 4.997 2.121 -3.628 1.00 96.75 89 PHE A N 1
ATOM 669 C CA . PHE A 1 89 ? 4.554 3.462 -3.253 1.00 96.75 89 PHE A CA 1
ATOM 670 C C . PHE A 1 89 ? 5.735 4.271 -2.709 1.00 96.75 89 PHE A C 1
ATOM 672 O O . PHE A 1 89 ? 6.707 3.719 -2.181 1.00 96.75 89 PHE A O 1
ATOM 679 N N . VAL A 1 90 ? 5.643 5.590 -2.787 1.00 95.88 90 VAL A N 1
ATOM 680 C CA . VAL A 1 90 ? 6.622 6.526 -2.242 1.00 95.88 90 VAL A CA 1
ATOM 681 C C . VAL A 1 90 ? 6.219 6.902 -0.818 1.00 95.88 90 VAL A C 1
ATOM 683 O O . VAL A 1 90 ? 5.467 7.846 -0.572 1.00 95.88 90 VAL A O 1
ATOM 686 N N . ALA A 1 91 ? 6.765 6.176 0.156 1.00 94.12 91 ALA A N 1
ATOM 687 C CA . ALA A 1 91 ? 6.508 6.450 1.571 1.00 94.12 91 ALA A CA 1
ATOM 688 C C . ALA A 1 91 ? 6.931 7.870 1.993 1.00 94.12 91 ALA A C 1
ATOM 690 O O . ALA A 1 91 ? 6.263 8.485 2.820 1.00 94.12 91 ALA A O 1
ATOM 691 N N . ALA A 1 92 ? 8.022 8.388 1.422 1.00 91.50 92 ALA A N 1
ATOM 692 C CA . ALA A 1 92 ? 8.498 9.750 1.626 1.00 91.50 92 ALA A CA 1
ATOM 693 C C . ALA A 1 92 ? 9.220 10.267 0.375 1.00 91.50 92 ALA A C 1
ATOM 695 O O . ALA A 1 92 ? 10.035 9.567 -0.230 1.00 91.50 92 ALA A O 1
ATOM 696 N N . GLY A 1 93 ? 8.920 11.508 -0.003 1.00 91.06 93 GLY A N 1
ATOM 697 C CA . GLY A 1 93 ? 9.589 12.201 -1.094 1.00 91.06 93 GLY A CA 1
ATOM 698 C C . GLY A 1 93 ? 11.047 12.551 -0.790 1.00 91.06 93 GLY A C 1
ATOM 699 O O . GLY A 1 93 ? 11.533 12.468 0.337 1.00 91.06 93 GLY A O 1
ATOM 700 N N . LYS A 1 94 ? 11.760 13.006 -1.823 1.00 86.62 94 LYS A N 1
ATOM 701 C CA . LYS A 1 94 ? 13.128 13.522 -1.682 1.00 86.62 94 LYS A CA 1
ATOM 702 C C . LYS A 1 94 ? 13.189 14.721 -0.734 1.00 86.62 94 LYS A C 1
ATOM 704 O O . LYS A 1 94 ? 12.214 15.456 -0.576 1.00 86.62 94 LYS A O 1
ATOM 709 N N . ASN A 1 95 ? 14.380 14.977 -0.194 1.00 81.62 95 ASN A N 1
ATOM 710 C CA . ASN A 1 95 ? 14.636 16.142 0.650 1.00 81.62 95 ASN A CA 1
ATOM 711 C C . ASN A 1 95 ? 14.136 17.444 -0.013 1.00 81.62 95 ASN A C 1
ATOM 713 O O . ASN A 1 95 ? 14.418 17.702 -1.187 1.00 81.62 95 ASN A O 1
ATOM 717 N N . GLY A 1 96 ? 13.386 18.247 0.744 1.00 83.00 96 GLY A N 1
ATOM 718 C CA . GLY A 1 96 ? 12.746 19.476 0.269 1.00 83.00 96 GLY A CA 1
ATOM 719 C C . GLY A 1 96 ? 11.389 19.280 -0.416 1.00 83.00 96 GLY A C 1
ATOM 720 O O . GLY A 1 96 ? 10.807 20.265 -0.862 1.00 83.00 96 GLY A O 1
ATOM 721 N N . SER A 1 97 ? 10.872 18.051 -0.498 1.00 88.25 97 SER A N 1
ATOM 722 C CA . SER A 1 97 ? 9.483 17.767 -0.881 1.00 88.25 97 SER A CA 1
ATOM 723 C C . SER A 1 97 ? 8.731 17.136 0.288 1.00 88.25 97 SER A C 1
ATOM 725 O O . SER A 1 97 ? 9.324 16.354 1.026 1.00 88.25 97 SER A O 1
ATOM 727 N N . ASN A 1 98 ? 7.436 17.437 0.431 1.00 89.06 98 ASN A N 1
ATOM 728 C CA . ASN A 1 98 ? 6.575 16.758 1.405 1.00 89.06 98 ASN A CA 1
ATOM 729 C C . ASN A 1 98 ? 5.698 15.665 0.775 1.00 89.06 98 ASN A C 1
ATOM 731 O O . ASN A 1 98 ? 4.638 15.331 1.285 1.00 89.06 98 ASN A O 1
ATOM 735 N N . TYR A 1 99 ? 6.156 15.101 -0.342 1.00 93.94 99 TYR A N 1
ATOM 736 C CA . TYR A 1 99 ? 5.417 1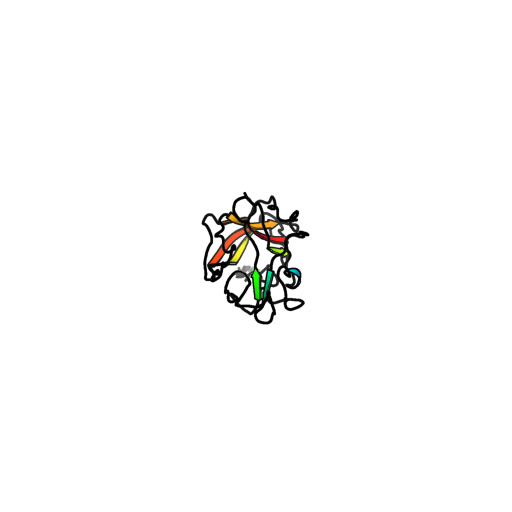4.092 -1.090 1.00 93.94 99 TYR A CA 1
ATOM 737 C C . TYR A 1 99 ? 5.257 12.806 -0.263 1.00 93.94 99 TYR A C 1
ATOM 739 O O . TYR A 1 99 ? 6.218 12.344 0.365 1.00 93.94 99 TYR A O 1
ATOM 747 N N . ARG A 1 100 ? 4.048 12.249 -0.255 1.00 95.69 100 ARG A N 1
ATOM 748 C CA . ARG A 1 100 ? 3.662 10.990 0.384 1.00 95.69 100 AR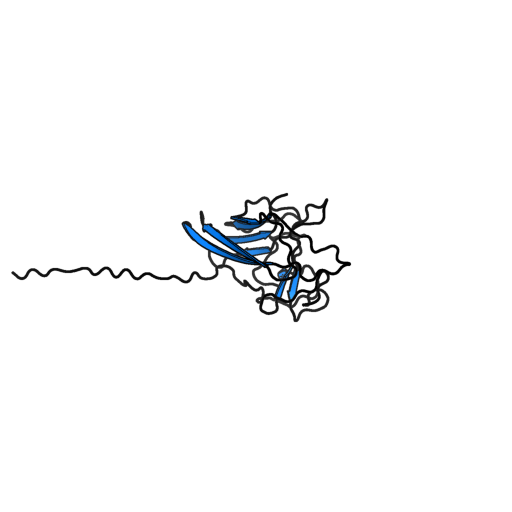G A CA 1
ATOM 749 C C . ARG A 1 100 ? 2.721 10.223 -0.527 1.00 95.69 100 ARG A C 1
ATOM 751 O O . ARG A 1 100 ? 1.867 10.809 -1.190 1.00 95.69 100 ARG A O 1
ATOM 758 N N . GLU A 1 101 ? 2.798 8.912 -0.438 1.00 97.75 101 GLU A N 1
ATOM 759 C CA . GLU A 1 101 ? 1.771 8.005 -0.920 1.00 97.75 101 GLU A CA 1
ATOM 760 C C . GLU A 1 101 ? 1.361 7.048 0.189 1.00 97.75 101 GLU A C 1
ATOM 762 O O . GLU A 1 101 ? 2.124 6.766 1.120 1.00 97.75 101 GLU A O 1
ATOM 767 N N . TYR A 1 102 ? 0.135 6.548 0.082 1.00 98.50 102 TYR A N 1
ATOM 768 C CA . TYR A 1 102 ? -0.449 5.656 1.068 1.00 98.50 102 TYR A CA 1
ATOM 769 C C . TYR A 1 102 ? -1.137 4.491 0.381 1.00 98.50 102 TYR A C 1
ATOM 771 O O . TYR A 1 102 ? -1.852 4.668 -0.605 1.00 98.50 102 TYR A O 1
ATOM 779 N N . LEU A 1 103 ? -1.001 3.311 0.972 1.00 98.75 103 LEU A N 1
ATOM 780 C CA . LEU A 1 103 ? -1.797 2.145 0.615 1.00 98.75 103 LEU A CA 1
ATOM 781 C C . LEU A 1 103 ? -2.874 1.956 1.676 1.00 98.75 103 LEU A C 1
ATOM 783 O O . LEU A 1 103 ? -2.573 1.880 2.867 1.00 98.75 103 LEU A O 1
ATOM 787 N N . SER A 1 104 ? -4.132 1.881 1.260 1.00 98.75 104 SER A N 1
ATOM 788 C CA . SER A 1 104 ? -5.270 1.744 2.164 1.00 98.75 104 SER A CA 1
ATOM 789 C C . SER A 1 104 ? -6.188 0.612 1.735 1.00 98.75 104 SER A C 1
ATOM 791 O O . SER A 1 104 ? -6.335 0.325 0.548 1.00 98.75 104 SER A O 1
ATOM 793 N N . VAL A 1 105 ? -6.802 -0.045 2.715 1.00 98.75 105 VAL A N 1
ATOM 794 C CA . VAL A 1 105 ? -7.677 -1.200 2.509 1.00 98.75 105 VAL A CA 1
ATOM 795 C C . VAL A 1 105 ? -8.809 -1.196 3.528 1.00 98.75 105 VAL A C 1
ATOM 797 O O . VAL A 1 105 ? -8.609 -0.913 4.715 1.00 98.75 105 VAL A O 1
ATOM 800 N N . LYS A 1 106 ? -10.016 -1.537 3.067 1.00 98.69 106 LYS A N 1
ATOM 801 C CA . LYS A 1 106 ? -11.155 -1.779 3.952 1.00 98.69 106 LYS A CA 1
ATOM 802 C C . LYS A 1 106 ? -11.057 -3.182 4.537 1.00 98.69 106 LYS A C 1
ATOM 804 O O . LYS A 1 106 ? -10.922 -4.154 3.800 1.00 98.69 106 LYS A O 1
ATOM 809 N N . LEU A 1 107 ? -11.176 -3.300 5.852 1.00 98.56 107 LEU A N 1
ATOM 810 C CA . LEU A 1 107 ? -11.209 -4.587 6.534 1.00 98.56 107 LEU A CA 1
ATOM 811 C C . LEU A 1 107 ? -12.457 -5.384 6.128 1.00 98.56 107 LEU A C 1
ATOM 813 O O . LEU A 1 107 ? -13.543 -4.825 5.955 1.00 98.56 107 LEU A O 1
ATOM 817 N N . SER A 1 108 ? -12.325 -6.709 6.033 1.00 97.81 108 SER A N 1
ATOM 818 C CA . SER A 1 108 ? -13.438 -7.614 5.703 1.00 97.81 108 SER A CA 1
ATOM 819 C C . SER A 1 108 ? -14.563 -7.579 6.744 1.00 97.81 108 SER A C 1
ATOM 821 O O . SER A 1 108 ? -15.717 -7.874 6.437 1.00 97.81 108 SER A O 1
ATOM 823 N N . SER A 1 109 ? -14.229 -7.207 7.979 1.00 96.75 109 SER A N 1
ATOM 824 C CA . SER A 1 109 ? -15.167 -6.869 9.044 1.00 96.75 109 SER A CA 1
ATOM 825 C C . SER A 1 109 ? -14.516 -5.878 10.013 1.00 96.75 109 SER A C 1
ATOM 827 O O . SER A 1 109 ? -13.293 -5.933 10.176 1.00 96.75 109 SER A O 1
ATOM 829 N N . PRO A 1 110 ? -15.295 -5.033 10.709 1.00 97.69 110 PRO A N 1
ATOM 830 C CA . PRO A 1 110 ? -14.739 -4.118 11.694 1.00 97.69 110 PRO A CA 1
ATOM 831 C C . PRO A 1 110 ? -14.019 -4.842 12.842 1.00 97.69 110 PRO A C 1
ATOM 833 O O . PRO A 1 110 ? -14.370 -5.971 13.202 1.00 97.69 110 PRO A O 1
ATOM 836 N N . THR A 1 111 ? -13.038 -4.185 13.462 1.00 97.44 111 THR A N 1
ATOM 837 C CA . THR A 1 111 ? -12.404 -4.701 14.682 1.00 97.44 111 THR A CA 1
ATOM 838 C C . THR A 1 111 ? -13.378 -4.694 15.859 1.00 97.44 111 THR A C 1
ATOM 840 O O . THR A 1 111 ? -14.241 -3.829 15.972 1.00 97.44 111 THR A O 1
ATOM 843 N N . ILE A 1 112 ? -13.207 -5.622 16.796 1.00 96.69 112 ILE A N 1
ATOM 844 C CA . ILE A 1 112 ? -14.019 -5.706 18.009 1.00 96.69 112 ILE A CA 1
ATOM 845 C C . ILE A 1 112 ? -13.287 -4.965 19.138 1.00 96.69 112 ILE A C 1
ATOM 847 O O . ILE A 1 112 ? -12.164 -5.358 19.477 1.00 96.69 112 ILE A O 1
ATOM 851 N N . PRO A 1 113 ? -13.896 -3.936 19.758 1.00 96.88 113 PRO A N 1
ATOM 852 C CA . PRO A 1 113 ? -13.297 -3.237 20.891 1.00 96.88 113 PRO A CA 1
ATOM 853 C C . PRO A 1 113 ? -12.859 -4.194 22.010 1.00 96.88 113 PRO A C 1
ATOM 855 O O . PRO A 1 113 ? -13.564 -5.143 22.349 1.00 96.88 113 PRO A O 1
ATOM 858 N N . GLY A 1 114 ? -11.681 -3.951 22.580 1.00 96.81 114 GLY A N 1
ATOM 859 C CA . GLY A 1 114 ? -11.063 -4.783 23.616 1.00 96.81 114 GLY A CA 1
ATOM 860 C C . GLY A 1 114 ? -10.352 -6.036 23.096 1.00 96.81 114 GLY A C 1
ATOM 861 O O . GLY A 1 114 ? -9.657 -6.696 23.868 1.00 96.81 114 GLY A O 1
ATOM 862 N N . SER A 1 115 ? -10.466 -6.360 21.804 1.00 95.56 115 SER A N 1
ATOM 863 C CA . SER A 1 115 ? -9.755 -7.499 21.212 1.00 95.56 115 SER A CA 1
ATOM 864 C C . SER A 1 115 ? -8.332 -7.121 20.803 1.00 95.56 115 SER A C 1
ATOM 866 O O . SER A 1 115 ? -8.084 -6.023 20.298 1.00 95.56 115 SER A O 1
ATOM 868 N N . LYS A 1 116 ? -7.389 -8.049 21.012 1.00 95.81 116 LYS A N 1
ATOM 869 C CA . LYS A 1 116 ? -6.000 -7.915 20.559 1.00 95.81 116 LYS A CA 1
ATOM 870 C C . LYS A 1 116 ? -5.873 -8.395 19.115 1.00 95.81 116 LYS A C 1
ATOM 872 O O . LYS A 1 116 ? -6.273 -9.513 18.802 1.00 95.81 116 LYS A O 1
ATOM 877 N N . TYR A 1 117 ? -5.239 -7.583 18.281 1.00 96.38 117 TYR A N 1
ATOM 878 C CA . TYR A 1 117 ? -4.931 -7.890 16.889 1.00 96.38 117 TYR A CA 1
ATOM 879 C C . TYR A 1 117 ? -3.419 -7.928 16.680 1.00 96.38 117 TYR A C 1
ATOM 881 O O . TYR A 1 117 ? -2.679 -7.204 17.346 1.00 96.38 117 TYR A O 1
ATOM 889 N N . ASN A 1 118 ? -2.970 -8.778 15.757 1.00 96.50 118 ASN A N 1
ATOM 890 C CA . ASN A 1 118 ? -1.595 -8.803 15.267 1.00 96.50 118 ASN A CA 1
ATOM 891 C C . ASN A 1 118 ? -1.613 -8.384 13.802 1.00 96.50 118 ASN A C 1
ATOM 893 O O . ASN A 1 118 ? -2.375 -8.948 13.019 1.00 96.50 118 ASN A O 1
ATOM 897 N N . VAL A 1 119 ? -0.775 -7.419 13.451 1.00 97.31 119 VAL A N 1
ATOM 898 C CA . VAL A 1 119 ? -0.612 -6.933 12.084 1.00 97.31 119 VAL A CA 1
ATOM 899 C C . VAL A 1 119 ? 0.817 -7.228 11.661 1.00 97.31 119 VAL A C 1
ATOM 901 O O . VAL A 1 119 ? 1.752 -7.031 12.438 1.00 97.31 119 VAL A O 1
ATOM 904 N N . SER A 1 120 ? 0.992 -7.717 10.438 1.00 97.00 120 SER A N 1
ATOM 905 C CA . SER A 1 120 ? 2.312 -7.851 9.833 1.00 97.00 120 SER A CA 1
ATOM 906 C C . SER A 1 120 ? 2.250 -7.676 8.329 1.00 97.00 120 SER A C 1
ATOM 908 O O . SER A 1 120 ? 1.295 -8.136 7.706 1.00 97.00 120 SER A O 1
ATOM 910 N N . PHE A 1 121 ? 3.295 -7.091 7.767 1.00 97.75 121 PHE A N 1
ATOM 911 C CA . PHE A 1 121 ? 3.500 -6.933 6.333 1.00 97.75 121 PHE A CA 1
ATOM 912 C C . PHE A 1 121 ? 4.993 -7.063 6.025 1.00 97.75 121 PHE A C 1
ATOM 914 O O . PHE A 1 121 ? 5.822 -7.003 6.936 1.00 97.75 121 PHE A O 1
ATOM 921 N N . ASN A 1 122 ? 5.329 -7.277 4.755 1.00 97.94 122 ASN A N 1
ATOM 922 C CA . ASN A 1 122 ? 6.713 -7.255 4.298 1.00 97.94 122 ASN A CA 1
ATOM 923 C C . ASN A 1 122 ? 6.933 -6.018 3.430 1.00 97.94 122 ASN A C 1
ATOM 925 O O . ASN A 1 122 ? 6.038 -5.636 2.676 1.00 97.94 122 ASN A O 1
ATOM 929 N N . ILE A 1 123 ? 8.106 -5.409 3.543 1.00 97.25 123 ILE A N 1
ATOM 930 C CA . ILE A 1 123 ? 8.512 -4.236 2.769 1.00 97.25 123 ILE A CA 1
ATOM 931 C C . ILE A 1 123 ? 9.949 -4.419 2.277 1.00 97.25 123 ILE A C 1
ATOM 933 O O . ILE A 1 123 ? 10.732 -5.145 2.887 1.00 97.25 123 ILE A O 1
ATOM 937 N N . THR A 1 124 ? 10.275 -3.809 1.143 1.00 96.94 124 THR A N 1
ATOM 938 C CA . THR A 1 124 ? 11.610 -3.838 0.546 1.00 96.94 124 THR A CA 1
ATOM 939 C C . THR A 1 124 ? 11.817 -2.600 -0.320 1.00 96.94 124 THR A C 1
ATOM 941 O O . THR A 1 124 ? 10.860 -2.059 -0.873 1.00 96.94 124 THR A O 1
ATOM 944 N N . ASN A 1 125 ? 13.065 -2.167 -0.465 1.00 96.06 125 ASN A N 1
ATOM 945 C CA . ASN A 1 125 ? 13.493 -1.222 -1.492 1.00 96.06 125 ASN A CA 1
ATOM 946 C C . ASN A 1 125 ? 13.929 -1.933 -2.786 1.00 96.06 125 ASN A C 1
ATOM 948 O O . ASN A 1 125 ? 14.137 -1.261 -3.796 1.00 96.06 125 ASN A O 1
ATOM 952 N N . GLY A 1 126 ? 14.079 -3.263 -2.758 1.00 96.00 126 GLY A N 1
ATOM 953 C CA . GLY A 1 126 ? 14.669 -4.046 -3.838 1.00 96.00 126 GLY A CA 1
ATOM 954 C C . GLY A 1 126 ? 16.146 -3.717 -4.080 1.00 96.00 126 GLY A C 1
ATOM 955 O O . GLY A 1 126 ? 16.783 -2.938 -3.365 1.00 96.00 126 GLY A O 1
ATOM 956 N N . GLU A 1 127 ? 16.708 -4.293 -5.137 1.00 96.56 127 GLU A N 1
ATOM 957 C CA . GLU A 1 127 ? 18.034 -3.932 -5.634 1.00 96.56 127 GLU A CA 1
ATOM 958 C C . GLU A 1 127 ? 17.930 -2.658 -6.487 1.00 96.56 127 GLU A C 1
ATOM 960 O O . GLU A 1 127 ? 17.773 -2.698 -7.709 1.00 96.56 127 GLU A O 1
ATOM 965 N N . VAL A 1 128 ? 17.975 -1.504 -5.815 1.00 94.44 128 VAL A N 1
ATOM 966 C CA . VAL A 1 128 ? 17.868 -0.171 -6.432 1.00 94.44 128 VAL A CA 1
ATOM 967 C C . VAL A 1 128 ? 19.015 0.078 -7.414 1.00 94.44 128 VAL A C 1
ATOM 969 O O . VAL A 1 128 ? 20.192 -0.107 -7.084 1.00 94.44 128 VAL A O 1
ATOM 972 N N . TYR A 1 129 ? 18.689 0.557 -8.617 1.00 92.94 129 TYR A N 1
ATOM 973 C CA . TYR A 1 129 ? 19.698 0.877 -9.628 1.00 92.94 129 TYR A CA 1
ATOM 974 C C . TYR A 1 129 ? 20.521 2.113 -9.252 1.00 92.94 129 TYR A C 1
ATOM 976 O O . TYR A 1 129 ? 20.008 3.085 -8.708 1.00 92.94 129 TYR A O 1
ATOM 984 N N . ASN A 1 130 ? 21.803 2.132 -9.621 1.00 90.00 130 ASN A N 1
ATOM 985 C CA . ASN A 1 130 ? 22.715 3.246 -9.322 1.00 90.00 130 ASN A CA 1
ATOM 986 C C . ASN A 1 130 ? 22.331 4.585 -9.982 1.00 90.00 130 ASN A C 1
ATOM 988 O O . ASN A 1 130 ? 22.808 5.633 -9.553 1.00 90.00 130 ASN A O 1
ATOM 992 N N . TYR A 1 131 ? 21.511 4.550 -11.031 1.00 86.50 131 TYR A N 1
ATOM 993 C CA . TYR A 1 131 ? 20.961 5.724 -11.709 1.00 86.50 131 TYR A CA 1
ATOM 994 C C . TYR A 1 131 ? 19.535 6.070 -11.250 1.00 86.50 131 TYR A C 1
ATOM 996 O O . TYR A 1 131 ? 18.965 7.047 -11.735 1.00 86.50 131 TYR A O 1
ATOM 1004 N N . SER A 1 132 ? 18.949 5.281 -10.344 1.00 87.62 132 SER A N 1
ATOM 1005 C CA . SER A 1 132 ? 17.634 5.555 -9.768 1.00 87.62 132 SER A CA 1
ATOM 1006 C C . SER A 1 132 ? 17.734 6.703 -8.766 1.00 87.62 132 SER A C 1
ATOM 1008 O O . SER A 1 132 ? 18.646 6.751 -7.942 1.00 87.62 132 SER A O 1
ATOM 1010 N N . LEU A 1 133 ? 16.785 7.637 -8.833 1.00 82.12 133 LEU A N 1
ATOM 1011 C CA . LEU A 1 133 ? 16.631 8.704 -7.835 1.00 82.12 133 LEU A CA 1
ATOM 1012 C C . LEU A 1 133 ? 15.726 8.277 -6.663 1.00 82.12 133 LEU A C 1
ATOM 1014 O O . LEU A 1 133 ? 15.431 9.095 -5.791 1.00 82.12 133 LEU A O 1
ATOM 1018 N N . SER A 1 134 ? 15.282 7.018 -6.666 1.00 85.81 134 SER A N 1
ATOM 1019 C CA . SER A 1 134 ? 14.398 6.408 -5.671 1.00 85.81 134 SER A CA 1
ATOM 1020 C C . SER A 1 134 ? 15.189 5.546 -4.676 1.00 85.81 134 SER A C 1
ATOM 1022 O O . SER A 1 134 ? 16.418 5.522 -4.692 1.00 85.81 134 SER A O 1
ATOM 1024 N N . GLY A 1 135 ? 14.490 4.832 -3.786 1.00 84.62 135 GLY A N 1
ATOM 1025 C CA . GLY A 1 135 ? 15.137 3.945 -2.814 1.00 84.62 135 GLY A CA 1
ATOM 1026 C C . GLY A 1 135 ? 15.625 4.666 -1.559 1.00 84.62 135 GLY A C 1
ATOM 1027 O O . GLY A 1 135 ? 16.680 4.340 -1.027 1.00 84.62 135 GLY A O 1
ATOM 1028 N N . LEU A 1 136 ? 14.883 5.669 -1.091 1.00 88.12 136 LEU A N 1
ATOM 1029 C CA . LEU A 1 136 ? 15.162 6.285 0.202 1.00 88.12 136 LEU A CA 1
ATOM 1030 C C . LEU A 1 136 ? 14.787 5.311 1.325 1.00 88.12 136 LEU A C 1
ATOM 1032 O O . LEU A 1 136 ? 13.739 4.667 1.274 1.00 88.12 136 LEU A O 1
ATOM 1036 N N . GLY A 1 137 ? 15.644 5.227 2.342 1.00 90.94 137 GLY A N 1
ATOM 1037 C CA . GLY A 1 137 ? 15.257 4.639 3.618 1.00 90.94 137 GLY A CA 1
ATOM 1038 C C . GLY A 1 137 ? 14.273 5.557 4.332 1.00 90.94 137 GLY A C 1
ATOM 1039 O O . GLY A 1 137 ? 14.404 6.782 4.258 1.00 90.94 137 GLY A O 1
ATOM 1040 N N . VAL A 1 138 ? 13.298 4.977 5.023 1.00 91.19 138 VAL A N 1
ATOM 1041 C CA . VAL A 1 138 ? 12.218 5.731 5.664 1.00 91.19 138 VAL A CA 1
ATOM 1042 C C . VAL A 1 138 ? 12.115 5.383 7.146 1.00 91.19 138 VAL A C 1
ATOM 1044 O O . VAL A 1 138 ? 12.014 4.217 7.514 1.00 91.19 138 VAL A O 1
ATOM 1047 N N . SER A 1 139 ? 12.164 6.389 8.016 1.00 92.06 139 SER A N 1
ATOM 1048 C CA . SER A 1 139 ? 11.715 6.260 9.407 1.00 92.06 139 SER A CA 1
ATOM 1049 C C . SER A 1 139 ? 10.263 6.712 9.519 1.00 92.06 139 SER A C 1
ATOM 1051 O O . SER A 1 139 ? 9.726 7.335 8.604 1.00 92.06 139 SER A O 1
ATOM 1053 N N . GLN A 1 140 ? 9.622 6.419 10.650 1.00 94.88 140 GLN A N 1
ATOM 1054 C CA . GLN A 1 140 ? 8.236 6.808 10.912 1.00 94.88 140 GLN A CA 1
ATOM 1055 C C . GLN A 1 140 ? 7.234 6.205 9.913 1.00 94.88 140 GLN A C 1
ATOM 1057 O O . GLN A 1 140 ? 6.151 6.750 9.685 1.00 94.88 140 GLN A O 1
ATOM 1062 N N . LEU A 1 141 ? 7.572 5.053 9.317 1.00 96.38 141 LEU A N 1
ATOM 1063 C CA . LEU A 1 141 ? 6.609 4.288 8.540 1.00 96.38 141 LEU A CA 1
ATOM 1064 C C . LEU A 1 141 ? 5.527 3.794 9.495 1.00 96.38 141 LEU A C 1
ATOM 1066 O O . LEU A 1 141 ? 5.807 3.064 10.450 1.00 96.38 141 LEU A O 1
ATOM 1070 N N . GLY A 1 142 ? 4.293 4.203 9.237 1.00 97.50 142 GLY A N 1
ATOM 1071 C CA . GLY A 1 142 ? 3.181 4.007 10.140 1.00 97.50 142 GLY A CA 1
ATOM 1072 C C . GLY A 1 142 ? 2.065 3.148 9.572 1.00 97.50 142 GLY A C 1
ATOM 1073 O O . GLY A 1 142 ? 1.862 3.045 8.363 1.00 97.50 142 GLY A O 1
ATOM 1074 N N . VAL A 1 143 ? 1.286 2.570 10.482 1.00 98.31 143 VAL A N 1
ATOM 1075 C CA . VAL A 1 143 ? -0.002 1.945 10.175 1.00 98.31 143 VAL A CA 1
ATOM 1076 C C . VAL A 1 143 ? -1.086 2.650 10.976 1.00 98.31 143 VAL A C 1
ATOM 1078 O O . VAL A 1 143 ? -1.136 2.542 12.203 1.00 98.31 143 VAL A O 1
ATOM 1081 N N . CYS A 1 144 ? -1.971 3.365 10.288 1.00 98.19 144 CYS A N 1
ATOM 1082 C CA . CYS A 1 144 ? -3.145 3.994 10.878 1.00 98.19 144 CYS A CA 1
ATOM 1083 C C . CYS A 1 144 ? -4.377 3.114 10.667 1.00 98.19 144 CYS A C 1
ATOM 1085 O O . CYS A 1 144 ? -4.631 2.649 9.556 1.00 98.19 144 CYS A O 1
ATOM 1087 N N . LEU A 1 145 ? -5.149 2.900 11.735 1.00 98.19 145 LEU A N 1
ATOM 1088 C CA . LEU A 1 145 ? -6.457 2.264 11.655 1.00 98.19 145 LEU A CA 1
ATOM 1089 C C . LEU A 1 145 ? -7.553 3.274 11.977 1.00 98.19 145 LEU A C 1
ATOM 1091 O O . LEU A 1 145 ? -7.434 4.036 12.937 1.00 98.19 145 LEU A O 1
ATOM 1095 N N . SER A 1 146 ? -8.642 3.234 11.217 1.00 98.06 146 SER A N 1
ATOM 1096 C CA . SER A 1 146 ? -9.712 4.230 11.291 1.00 98.06 146 SER A CA 1
ATOM 1097 C C . SER A 1 146 ? -11.085 3.615 11.024 1.00 98.06 146 SER A C 1
ATOM 1099 O O . SER A 1 146 ? -11.213 2.560 10.405 1.00 98.06 146 SER A O 1
ATOM 1101 N N . ASN A 1 147 ? -12.148 4.260 11.510 1.00 97.44 147 ASN A N 1
ATOM 1102 C CA . ASN A 1 147 ? -13.535 3.824 11.281 1.00 97.44 147 ASN A CA 1
ATOM 1103 C C . ASN A 1 147 ? -14.024 4.151 9.857 1.00 97.44 147 ASN A C 1
ATOM 1105 O O . ASN A 1 147 ? -14.963 3.538 9.365 1.00 97.44 147 ASN A O 1
ATOM 1109 N N . THR A 1 148 ? -13.388 5.111 9.188 1.00 97.50 148 THR A N 1
ATOM 1110 C CA . THR A 1 148 ? -13.672 5.520 7.807 1.00 97.50 148 THR A CA 1
ATOM 1111 C C . THR A 1 148 ? -12.386 5.527 6.991 1.00 97.50 148 THR A C 1
ATOM 1113 O O . THR A 1 148 ? -11.295 5.595 7.560 1.00 97.50 148 THR A O 1
ATOM 1116 N N . GLN A 1 149 ? -12.507 5.492 5.665 1.00 98.12 149 GLN A N 1
ATOM 1117 C CA . GLN A 1 149 ? -11.362 5.675 4.779 1.00 98.12 149 GLN A CA 1
ATOM 1118 C C . GLN A 1 149 ? -10.743 7.055 5.026 1.00 98.12 149 GLN A C 1
ATOM 1120 O O . GLN A 1 149 ? -11.471 8.044 5.153 1.00 98.12 149 GLN A O 1
ATOM 1125 N N . LEU A 1 150 ? -9.416 7.121 5.115 1.00 98.19 150 LEU A N 1
ATOM 1126 C CA . LEU A 1 150 ? -8.705 8.396 5.153 1.00 98.19 150 LEU A CA 1
ATOM 1127 C C . LEU A 1 150 ? -8.689 9.024 3.756 1.00 98.19 150 LEU A C 1
ATOM 1129 O O . LEU A 1 150 ? -8.762 8.322 2.749 1.00 98.19 150 LEU A O 1
ATOM 1133 N N . THR A 1 151 ? -8.610 10.351 3.696 1.00 97.94 151 THR A N 1
ATOM 1134 C CA . THR A 1 151 ? -8.519 11.093 2.435 1.00 97.94 151 THR A CA 1
ATOM 1135 C C . THR A 1 151 ? -7.190 11.818 2.370 1.00 97.94 151 THR A C 1
ATOM 1137 O O . THR A 1 151 ? -6.862 12.579 3.280 1.00 97.94 151 THR A O 1
ATOM 1140 N N . GLN A 1 152 ? -6.446 11.599 1.292 1.00 97.94 152 GLN A N 1
ATOM 1141 C CA . GLN A 1 152 ? -5.236 12.353 0.996 1.00 97.94 152 GLN A CA 1
ATOM 1142 C C . GLN A 1 152 ? -5.557 13.490 0.018 1.00 97.94 152 GLN A C 1
ATOM 1144 O O . GLN A 1 152 ? -6.222 13.285 -0.995 1.00 97.94 152 GLN A O 1
ATOM 1149 N N . THR A 1 153 ? -5.087 14.700 0.332 1.00 96.56 153 THR A N 1
ATOM 1150 C CA . THR A 1 153 ? -5.168 15.847 -0.583 1.00 96.56 153 THR A CA 1
ATOM 1151 C C . THR A 1 153 ? -3.878 15.911 -1.388 1.00 96.56 153 THR A C 1
ATOM 1153 O O . THR A 1 153 ? -2.818 16.137 -0.808 1.00 96.56 153 THR A O 1
ATOM 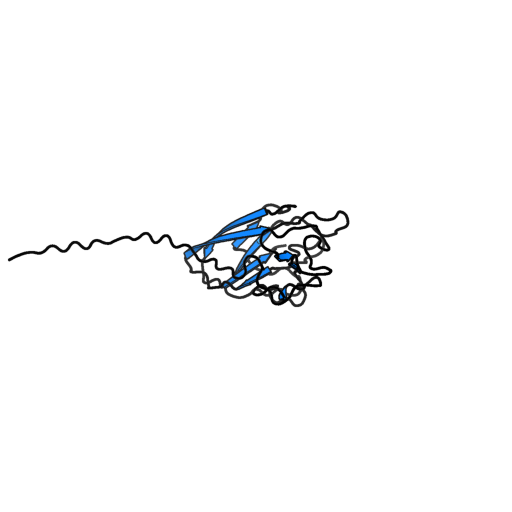1156 N N . SER A 1 154 ? -3.963 15.729 -2.707 1.00 95.69 154 SER A N 1
ATOM 1157 C CA . SER A 1 154 ? -2.785 15.623 -3.573 1.00 95.69 154 SER A CA 1
ATOM 1158 C C . SER A 1 154 ? -1.809 14.554 -3.055 1.00 95.69 154 SER A C 1
ATOM 1160 O O . SER A 1 154 ? -2.235 13.427 -2.794 1.00 95.69 154 SER A O 1
ATOM 1162 N N . ASN A 1 155 ? -0.538 14.897 -2.861 1.00 96.19 155 ASN A N 1
ATOM 1163 C CA . ASN A 1 155 ? 0.485 14.028 -2.280 1.00 96.19 155 ASN A CA 1
ATOM 1164 C C . ASN A 1 155 ? 0.966 14.532 -0.912 1.00 96.19 155 ASN A C 1
ATOM 1166 O O . ASN A 1 155 ? 2.056 14.176 -0.476 1.00 96.19 155 ASN A O 1
ATOM 1170 N N . GLU A 1 156 ? 0.188 15.378 -0.234 1.00 95.31 156 GLU A N 1
ATOM 1171 C CA . GLU A 1 156 ? 0.539 15.865 1.104 1.00 95.31 156 GLU A CA 1
ATOM 1172 C C . GLU A 1 156 ? 0.368 14.761 2.163 1.00 95.31 156 GLU A C 1
ATOM 1174 O O . GLU A 1 156 ? -0.406 13.814 1.948 1.00 95.31 156 GLU A O 1
ATOM 1179 N N . PRO A 1 157 ? 1.040 14.864 3.324 1.00 95.44 157 PRO A N 1
ATOM 1180 C CA . PRO A 1 157 ? 0.827 13.930 4.416 1.00 95.44 157 PRO A CA 1
ATOM 1181 C C . PRO A 1 157 ? -0.614 13.959 4.937 1.00 95.44 157 PRO A C 1
ATOM 1183 O O . PRO A 1 157 ? -1.224 15.016 5.123 1.00 95.44 157 PRO A O 1
ATOM 1186 N N . ILE A 1 158 ? -1.163 12.780 5.224 1.00 97.06 158 ILE A N 1
ATOM 1187 C CA . ILE A 1 158 ? -2.444 12.649 5.916 1.00 97.06 158 ILE A CA 1
ATOM 1188 C C . ILE A 1 158 ? -2.218 12.917 7.405 1.00 97.06 158 ILE A C 1
ATOM 1190 O O . ILE A 1 158 ? -1.486 12.187 8.070 1.00 97.06 158 ILE A O 1
ATOM 1194 N N . SER A 1 159 ? -2.925 13.903 7.960 1.00 95.38 159 SER A N 1
ATOM 1195 C CA . SER A 1 159 ? -2.935 14.149 9.405 1.00 95.38 159 SER A CA 1
ATOM 1196 C C . SER A 1 159 ? -3.748 13.069 10.130 1.00 95.38 159 SER A C 1
ATOM 1198 O O . SER A 1 159 ? -4.973 13.151 10.240 1.00 95.38 159 SER A O 1
ATOM 1200 N N . ALA A 1 160 ? -3.066 12.027 10.606 1.00 96.06 160 ALA A N 1
ATOM 1201 C CA . ALA A 1 160 ? -3.653 10.952 11.399 1.00 96.06 160 ALA A CA 1
ATOM 1202 C C . ALA A 1 160 ? -2.633 10.383 12.393 1.00 96.06 160 ALA A C 1
ATOM 1204 O O . ALA A 1 160 ? -1.434 10.378 12.138 1.00 96.06 160 ALA A O 1
ATOM 1205 N N . THR A 1 161 ? -3.104 9.873 13.532 1.00 95.75 161 THR A N 1
ATOM 1206 C CA . THR A 1 161 ? -2.233 9.210 14.512 1.00 95.75 161 THR A CA 1
ATOM 1207 C C . THR A 1 161 ? -2.155 7.715 14.205 1.00 95.75 161 THR A C 1
ATOM 1209 O O . THR A 1 161 ? -3.190 7.037 14.237 1.00 95.75 161 THR A O 1
ATOM 1212 N N . PRO A 1 162 ? -0.966 7.170 13.911 1.00 96.75 162 PRO A N 1
ATOM 1213 C CA . PRO A 1 162 ? -0.836 5.756 13.620 1.00 96.75 162 PRO A CA 1
ATOM 1214 C C . PRO A 1 162 ? -0.874 4.904 14.902 1.00 96.75 162 PRO A C 1
ATOM 1216 O O . PRO A 1 162 ? -0.491 5.341 15.986 1.00 96.75 162 PRO A O 1
ATOM 1219 N N . TYR A 1 163 ? -1.338 3.658 14.777 1.00 96.62 163 TYR A N 1
ATOM 1220 C CA . TYR A 1 163 ? -1.285 2.650 15.850 1.00 96.62 163 TYR A CA 1
ATOM 1221 C C . TYR A 1 163 ? 0.109 2.037 16.005 1.00 96.62 163 TYR A C 1
ATOM 1223 O O . TYR A 1 163 ? 0.435 1.480 17.052 1.00 96.62 163 TYR A O 1
ATOM 1231 N N . PHE A 1 164 ? 0.905 2.111 14.945 1.00 96.88 164 PHE A N 1
ATOM 1232 C CA . PHE A 1 164 ? 2.289 1.678 14.891 1.00 96.88 164 PHE A CA 1
ATOM 1233 C C . PHE A 1 164 ? 3.077 2.681 14.075 1.00 96.88 164 PHE A C 1
ATOM 1235 O O . PHE A 1 164 ? 2.593 3.112 13.035 1.00 96.88 164 PHE A O 1
ATOM 1242 N N . GLU A 1 165 ? 4.290 2.976 14.510 1.00 96.50 165 GLU A N 1
ATOM 1243 C CA . GLU A 1 165 ? 5.240 3.797 13.780 1.00 96.50 165 GLU A CA 1
ATOM 1244 C C . GLU A 1 165 ? 6.637 3.199 13.956 1.00 96.50 165 GLU A C 1
ATOM 1246 O O . GLU A 1 165 ? 7.021 2.833 15.073 1.00 96.50 165 GLU A O 1
ATOM 1251 N N . SER A 1 166 ? 7.386 3.055 12.860 1.00 94.25 166 SER A N 1
ATOM 1252 C CA . SER A 1 166 ? 8.763 2.574 12.925 1.00 94.25 166 SER A CA 1
ATOM 1253 C C . SER A 1 166 ? 9.670 3.641 13.538 1.00 94.25 166 SER A C 1
ATOM 1255 O O . SER A 1 166 ? 9.719 4.783 13.085 1.00 94.25 166 SER A O 1
ATOM 1257 N N . PHE A 1 167 ? 10.416 3.261 14.576 1.00 89.38 167 PHE A N 1
ATOM 1258 C CA . PHE A 1 167 ? 11.421 4.149 15.163 1.00 89.38 167 PHE A CA 1
ATOM 1259 C C . PHE A 1 167 ? 12.698 4.191 14.316 1.00 89.38 167 PHE A C 1
ATOM 1261 O O . PHE A 1 167 ? 13.268 5.255 14.086 1.00 89.38 167 PHE A O 1
ATOM 1268 N N . GLU A 1 168 ? 13.144 3.028 13.845 1.00 92.06 168 GLU A N 1
ATOM 1269 C CA . GLU A 1 168 ? 14.334 2.919 13.008 1.00 92.06 168 GLU A CA 1
ATOM 1270 C C . GLU A 1 168 ? 14.010 3.211 11.540 1.00 92.06 168 GLU A C 1
ATOM 1272 O O . GLU A 1 168 ? 12.867 3.082 11.083 1.00 92.06 168 GLU A O 1
ATOM 1277 N N . VAL A 1 169 ? 15.044 3.633 10.811 1.00 93.69 169 VAL A N 1
ATOM 1278 C CA . VAL A 1 169 ? 14.985 3.778 9.358 1.00 93.69 169 VAL A CA 1
ATOM 1279 C C . VAL A 1 169 ? 14.889 2.384 8.750 1.00 93.69 169 VAL A C 1
ATOM 1281 O O . VAL A 1 169 ? 15.792 1.571 8.928 1.00 93.69 169 VAL A O 1
ATOM 1284 N N . ILE A 1 170 ? 13.816 2.138 8.010 1.00 93.19 170 ILE A N 1
ATOM 1285 C CA . ILE A 1 170 ? 13.615 0.929 7.222 1.00 93.19 170 ILE A CA 1
ATOM 1286 C C . ILE A 1 170 ? 14.279 1.142 5.865 1.00 93.19 170 ILE A C 1
ATOM 1288 O O . ILE A 1 170 ? 13.922 2.062 5.121 1.00 93.19 170 ILE A O 1
ATOM 1292 N N . TYR A 1 171 ? 15.259 0.296 5.568 1.00 94.69 171 TYR A N 1
ATOM 1293 C CA . TYR A 1 171 ? 15.849 0.142 4.247 1.00 94.69 171 TYR A CA 1
ATOM 1294 C C . TYR A 1 171 ? 16.416 -1.269 4.121 1.00 94.69 171 TYR A C 1
ATOM 1296 O O . TYR A 1 171 ? 17.371 -1.612 4.819 1.00 94.69 171 TYR A O 1
ATOM 1304 N N . ASP A 1 172 ? 15.872 -2.063 3.203 1.00 93.81 172 ASP A N 1
ATOM 1305 C CA . ASP A 1 172 ? 16.382 -3.405 2.927 1.00 93.81 172 ASP A CA 1
ATOM 1306 C C . ASP A 1 172 ? 16.224 -3.746 1.442 1.00 93.81 172 ASP A C 1
ATOM 1308 O O . ASP A 1 172 ? 15.219 -3.418 0.810 1.00 93.81 172 ASP A O 1
ATOM 1312 N N . LYS A 1 173 ? 17.241 -4.396 0.878 1.00 93.88 173 LYS A N 1
ATOM 1313 C CA . LYS A 1 173 ? 17.236 -4.897 -0.504 1.00 93.88 173 LYS A CA 1
ATOM 1314 C C . LYS A 1 173 ? 16.450 -6.200 -0.633 1.00 93.88 173 LYS A C 1
ATOM 1316 O O . LYS A 1 173 ? 15.893 -6.494 -1.685 1.00 93.88 173 LYS A O 1
ATOM 1321 N N . GLY A 1 174 ? 16.423 -6.987 0.439 1.00 95.62 174 GLY A N 1
ATOM 1322 C CA . GLY A 1 174 ? 15.535 -8.120 0.622 1.00 95.62 174 GLY A CA 1
ATOM 1323 C C . GLY A 1 174 ? 14.221 -7.702 1.273 1.00 95.62 174 GLY A C 1
ATOM 1324 O O . GLY A 1 174 ? 13.948 -6.525 1.505 1.00 95.62 174 GLY A O 1
ATOM 1325 N N . TRP A 1 175 ? 13.384 -8.694 1.556 1.00 97.06 175 TRP A N 1
ATOM 1326 C CA . TRP A 1 175 ? 12.113 -8.480 2.234 1.00 97.06 175 TRP A CA 1
ATOM 1327 C C . TRP A 1 175 ? 12.295 -8.445 3.748 1.00 97.06 175 TRP A C 1
ATOM 1329 O O . TRP A 1 175 ? 12.656 -9.454 4.359 1.00 97.06 175 TRP A O 1
ATOM 1339 N N . GLU A 1 176 ? 11.961 -7.310 4.351 1.00 95.75 176 GLU A N 1
ATOM 1340 C CA . GLU A 1 176 ? 11.903 -7.140 5.795 1.00 95.75 176 GLU A CA 1
ATOM 1341 C C . GLU A 1 176 ? 10.465 -7.316 6.286 1.00 95.75 176 GLU A C 1
ATOM 1343 O O . GLU A 1 176 ? 9.529 -6.704 5.764 1.00 95.75 176 GLU A O 1
ATOM 1348 N N . LYS A 1 177 ? 10.276 -8.145 7.318 1.00 96.81 177 LYS A N 1
ATOM 1349 C CA . LYS A 1 177 ? 8.972 -8.327 7.957 1.00 96.81 177 LYS A CA 1
ATOM 1350 C C . LYS A 1 177 ? 8.784 -7.324 9.090 1.00 96.81 177 LYS A C 1
ATOM 1352 O O . LYS A 1 177 ? 9.411 -7.450 10.140 1.00 96.81 177 LYS A O 1
ATOM 1357 N N . VAL A 1 178 ? 7.801 -6.444 8.944 1.00 96.38 178 VAL A N 1
ATOM 1358 C CA . VAL A 1 178 ? 7.321 -5.567 10.016 1.00 96.38 178 VAL A CA 1
ATOM 1359 C C . VAL A 1 178 ? 6.140 -6.234 10.714 1.00 96.38 178 VAL A C 1
ATOM 1361 O O . VAL A 1 178 ? 5.237 -6.769 10.066 1.00 96.38 178 VAL A O 1
ATOM 1364 N N . SER A 1 179 ? 6.124 -6.233 12.050 1.00 96.75 179 SER A N 1
ATOM 1365 C CA . SER A 1 179 ? 4.989 -6.763 12.811 1.00 96.75 179 SER A CA 1
ATOM 1366 C C . SER A 1 179 ? 4.788 -6.066 14.147 1.00 96.75 179 SER A C 1
ATOM 1368 O O . SER A 1 179 ? 5.750 -5.737 14.835 1.00 96.75 179 SER A O 1
ATOM 1370 N N . PHE A 1 180 ? 3.526 -5.889 14.528 1.00 96.69 180 PHE A N 1
ATOM 1371 C CA . PHE A 1 180 ? 3.139 -5.320 15.813 1.00 96.69 180 PHE A CA 1
ATOM 1372 C C . PHE A 1 180 ? 1.786 -5.875 16.269 1.00 96.69 180 PHE A C 1
ATOM 1374 O O . PHE A 1 180 ? 1.049 -6.511 15.509 1.00 96.69 180 PHE A O 1
ATOM 1381 N N . SER A 1 181 ? 1.442 -5.616 17.528 1.00 96.94 181 SER A N 1
ATOM 1382 C CA . SER A 1 181 ? 0.113 -5.898 18.061 1.00 96.94 181 SER A CA 1
ATOM 1383 C C . SER A 1 181 ? -0.499 -4.638 18.646 1.00 96.94 181 SER A C 1
ATOM 1385 O O . SER A 1 181 ? 0.205 -3.827 19.240 1.00 96.94 181 SER A O 1
ATOM 1387 N N . PHE A 1 182 ? -1.821 -4.529 18.588 1.00 96.50 182 PHE A N 1
ATOM 1388 C CA . PHE A 1 182 ? -2.565 -3.487 19.290 1.00 96.50 182 PHE A CA 1
ATOM 1389 C C . PHE A 1 182 ? -3.859 -4.058 19.879 1.00 96.50 182 PHE A C 1
ATOM 1391 O O . PHE A 1 182 ? -4.293 -5.156 19.521 1.00 96.50 182 PHE A O 1
ATOM 1398 N N . ILE A 1 183 ? -4.466 -3.320 20.806 1.00 96.44 183 ILE A N 1
ATOM 1399 C CA . ILE A 1 183 ? -5.814 -3.601 21.309 1.00 96.44 183 ILE A CA 1
ATOM 1400 C C . ILE A 1 183 ? -6.748 -2.585 20.663 1.00 96.44 183 ILE A C 1
ATOM 1402 O O . ILE A 1 183 ? -6.532 -1.381 20.801 1.00 96.44 183 ILE A O 1
ATOM 1406 N N . ALA A 1 184 ? -7.772 -3.056 19.954 1.00 96.19 184 ALA A N 1
ATOM 1407 C CA . ALA A 1 184 ? -8.739 -2.165 19.329 1.00 96.19 184 ALA A CA 1
ATOM 1408 C C . ALA A 1 184 ? -9.524 -1.411 20.410 1.00 96.19 184 ALA A C 1
ATOM 1410 O O . ALA A 1 184 ? -10.162 -2.023 21.265 1.00 96.19 184 ALA A O 1
ATOM 1411 N N . ASN A 1 185 ? -9.487 -0.080 20.385 1.00 94.56 185 ASN A N 1
ATOM 1412 C CA . ASN A 1 185 ? -10.260 0.757 21.310 1.00 94.56 185 ASN A CA 1
ATOM 1413 C C . ASN A 1 185 ? -11.695 1.019 20.813 1.00 94.56 185 ASN A C 1
ATOM 1415 O O . ASN A 1 185 ? -12.553 1.445 21.583 1.00 94.56 185 ASN A O 1
ATOM 1419 N N . SER A 1 186 ? -11.950 0.764 19.530 1.00 96.25 186 SER A N 1
ATOM 1420 C CA . SER A 1 186 ? -13.190 1.066 18.821 1.00 96.25 186 SER A CA 1
ATOM 1421 C C . SER A 1 186 ? -13.372 0.119 17.623 1.00 96.25 186 SER A C 1
ATOM 1423 O O . SER A 1 186 ? -12.566 -0.788 17.399 1.00 96.25 186 SER A O 1
ATOM 1425 N N . SER A 1 187 ? -14.471 0.294 16.886 1.00 97.31 187 SER A N 1
ATOM 1426 C CA . SER A 1 187 ? -14.813 -0.494 15.697 1.00 97.31 187 SER A CA 1
ATOM 1427 C C . SER A 1 187 ? -14.129 0.062 14.445 1.00 97.31 187 SER A C 1
ATOM 1429 O O . SER A 1 187 ? -14.741 0.818 13.693 1.00 97.31 187 SER A O 1
ATOM 1431 N N . LEU A 1 188 ? -12.854 -0.264 14.249 1.00 98.25 188 LEU A N 1
ATOM 1432 C CA . LEU A 1 188 ? -12.029 0.211 13.135 1.00 98.25 188 LEU A CA 1
ATOM 1433 C C . LEU A 1 188 ? -12.357 -0.597 11.876 1.00 98.25 188 LEU A C 1
ATOM 1435 O O . LEU A 1 188 ? -12.519 -1.812 11.953 1.00 98.25 188 LEU A O 1
ATOM 1439 N N . GLU A 1 189 ? -12.455 0.063 10.727 1.00 98.56 189 GLU A N 1
ATOM 1440 C CA . GLU A 1 189 ? -12.890 -0.539 9.458 1.00 98.56 189 GLU A CA 1
ATOM 1441 C C . GLU A 1 189 ? -11.851 -0.438 8.345 1.00 98.56 189 GLU A C 1
ATOM 1443 O O . GLU A 1 189 ? -12.005 -1.091 7.318 1.00 98.56 189 GLU A O 1
ATOM 1448 N N . TRP A 1 190 ? -10.809 0.371 8.523 1.00 98.69 190 TRP A N 1
ATOM 1449 C CA . TRP A 1 190 ? -9.797 0.637 7.509 1.00 98.69 190 TRP A CA 1
ATOM 1450 C C . TRP A 1 190 ? -8.399 0.535 8.097 1.00 98.69 190 TRP A C 1
ATOM 1452 O O . TRP A 1 190 ? -8.184 0.879 9.260 1.00 98.69 190 TRP A O 1
ATOM 1462 N N . LEU A 1 191 ? -7.459 0.085 7.268 1.00 98.75 191 LEU A N 1
ATOM 1463 C CA . LEU A 1 191 ? -6.023 0.131 7.513 1.00 98.75 191 LEU A CA 1
ATOM 1464 C C . LEU A 1 191 ? -5.378 0.998 6.438 1.00 98.75 191 LEU A C 1
ATOM 1466 O O . LEU A 1 191 ? -5.661 0.812 5.261 1.00 98.75 191 LEU A O 1
ATOM 1470 N N . THR A 1 192 ? -4.505 1.917 6.844 1.00 98.81 192 THR A N 1
ATOM 1471 C CA . THR A 1 192 ? -3.709 2.760 5.946 1.00 98.81 192 THR A CA 1
ATOM 1472 C C . THR A 1 192 ? -2.235 2.677 6.332 1.00 98.81 192 THR A C 1
ATOM 1474 O O . THR A 1 192 ? -1.892 2.884 7.495 1.00 98.81 192 THR A O 1
ATOM 1477 N N . LEU A 1 193 ? -1.375 2.368 5.365 1.00 98.62 193 LEU A N 1
ATOM 1478 C CA . LEU A 1 193 ? 0.079 2.267 5.486 1.00 98.62 193 LEU A CA 1
ATOM 1479 C C . LEU A 1 193 ? 0.737 3.475 4.805 1.00 98.62 193 LEU A C 1
ATOM 1481 O O . LEU A 1 193 ? 0.394 3.787 3.667 1.00 98.62 193 LEU A O 1
ATOM 1485 N N . GLY A 1 194 ? 1.680 4.126 5.487 1.00 97.81 194 GLY A N 1
ATOM 1486 C CA . GLY A 1 194 ? 2.478 5.241 4.960 1.00 97.81 194 GLY A CA 1
ATOM 1487 C C . GLY A 1 194 ? 3.104 6.076 6.079 1.00 97.81 194 GLY A C 1
ATOM 1488 O O . GLY A 1 194 ? 3.071 5.671 7.237 1.00 97.81 194 GLY A O 1
ATOM 1489 N N . VAL A 1 195 ? 3.683 7.233 5.761 1.00 96.81 195 VAL A N 1
ATOM 1490 C CA . VAL A 1 195 ? 4.282 8.141 6.761 1.00 96.81 195 VAL A CA 1
ATOM 1491 C C . VAL A 1 195 ? 3.311 9.277 7.058 1.00 96.81 195 VAL A C 1
ATOM 1493 O O . VAL A 1 195 ? 2.962 10.027 6.153 1.00 96.81 195 VAL A O 1
ATOM 1496 N N . PHE A 1 196 ? 2.861 9.414 8.305 1.00 95.75 196 PHE A N 1
ATOM 1497 C CA . PHE A 1 196 ? 1.815 10.380 8.699 1.00 95.75 196 PHE A CA 1
ATOM 1498 C C . PHE A 1 196 ? 2.363 11.684 9.292 1.00 95.75 196 PHE A C 1
ATOM 1500 O O . PHE A 1 196 ? 1.632 12.666 9.400 1.00 95.75 196 PHE A O 1
ATOM 1507 N N . ASN A 1 197 ? 3.638 11.676 9.676 1.00 83.56 197 ASN A N 1
ATOM 1508 C CA . ASN A 1 197 ? 4.323 12.792 10.313 1.00 83.56 197 ASN A CA 1
ATOM 1509 C C . ASN A 1 197 ? 5.335 13.443 9.351 1.00 83.56 197 ASN A C 1
ATOM 1511 O O . ASN A 1 197 ? 5.695 12.871 8.312 1.00 83.56 197 ASN A O 1
ATOM 1515 N N . ASP A 1 198 ? 5.766 14.653 9.706 1.00 64.69 198 ASP A N 1
ATOM 1516 C CA . ASP A 1 198 ? 6.854 15.372 9.032 1.00 64.69 198 ASP A CA 1
ATOM 1517 C C . ASP A 1 198 ? 8.237 14.901 9.517 1.00 64.69 198 ASP A C 1
ATOM 1519 O O . ASP A 1 198 ? 8.394 14.607 10.727 1.00 64.69 198 ASP A O 1
#

Foldseek 3Di:
DDDDDDDDPDPPDPPPDPDDAQFPCQQQPDFDDADADFLVCVRRPQKDFLAEPAFRKGKAFCPHHHQRHAQDHPWAGHQRPDDTIDIGGPLQDDPPDQFHTKIKGWTNFWDDAQDKDKDKDKDALAHTDPPHPDQDFDFFWFKAWAQDRHHDYNRHAGQDDGPDTHHDTDYHNDIDMDMDMDGHNDGTTMIMTHHRDD